Protein AF-A0A286TFR1-F1 (afdb_monomer_lite)

pLDDT: mean 72.22, std 24.89, range [24.3, 98.0]

Structure (mmCIF, N/CA/C/O backbone):
data_AF-A0A286TFR1-F1
#
_entry.id   AF-A0A286TFR1-F1
#
loop_
_atom_site.group_PDB
_atom_site.id
_atom_site.type_symbol
_atom_site.label_atom_id
_atom_site.label_alt_id
_atom_site.label_comp_id
_atom_site.label_asym_id
_atom_site.label_entity_id
_atom_site.label_seq_id
_atom_site.pdbx_PDB_ins_code
_atom_site.Cartn_x
_atom_site.Cartn_y
_atom_site.Cartn_z
_atom_site.occupancy
_atom_site.B_iso_or_equiv
_atom_site.auth_seq_id
_atom_site.auth_comp_id
_atom_site.auth_asym_id
_atom_site.auth_atom_id
_atom_site.pdbx_PDB_model_num
ATOM 1 N N . MET A 1 1 ? 21.056 17.622 -21.038 1.00 63.03 1 MET A N 1
ATOM 2 C CA . MET A 1 1 ? 21.603 16.748 -19.972 1.00 63.03 1 MET A CA 1
ATOM 3 C C . MET A 1 1 ? 21.939 15.399 -20.582 1.00 63.03 1 MET A C 1
ATOM 5 O O . MET A 1 1 ? 21.152 14.918 -21.385 1.00 63.03 1 MET A O 1
ATOM 9 N N . ARG A 1 2 ? 23.098 14.817 -20.255 1.00 81.88 2 ARG A N 1
ATOM 10 C CA . ARG A 1 2 ? 23.480 13.478 -20.731 1.00 81.88 2 ARG A CA 1
ATOM 11 C C . ARG A 1 2 ? 22.675 12.433 -19.953 1.00 81.88 2 ARG A C 1
ATOM 13 O O . ARG A 1 2 ? 22.572 12.545 -18.735 1.00 81.88 2 ARG A O 1
ATOM 20 N N . GLN A 1 3 ? 22.091 11.460 -20.647 1.00 84.12 3 GLN A N 1
ATOM 21 C CA . GLN A 1 3 ? 21.367 10.361 -20.011 1.00 84.12 3 GLN A CA 1
ATOM 22 C C . GLN A 1 3 ? 22.342 9.541 -19.151 1.00 84.12 3 GLN A C 1
ATOM 24 O O . GLN A 1 3 ? 23.354 9.059 -19.656 1.00 84.12 3 GLN A O 1
ATOM 29 N N . GLY A 1 4 ? 22.061 9.444 -17.851 1.00 88.75 4 GLY A N 1
ATOM 30 C CA . GLY A 1 4 ? 22.858 8.698 -16.869 1.00 88.75 4 GLY A CA 1
ATOM 31 C C . GLY A 1 4 ? 22.155 7.444 -16.347 1.00 88.75 4 GLY A C 1
ATOM 32 O O . GLY A 1 4 ? 22.773 6.640 -15.655 1.00 88.75 4 GLY A O 1
ATOM 33 N N . PHE A 1 5 ? 20.875 7.272 -16.681 1.00 91.50 5 PHE A N 1
ATOM 34 C CA . PHE A 1 5 ? 20.042 6.164 -16.241 1.00 91.50 5 PHE A CA 1
ATOM 35 C C . PHE A 1 5 ? 19.292 5.534 -17.422 1.00 91.50 5 PHE A C 1
ATOM 37 O O . PHE A 1 5 ? 18.721 6.232 -18.264 1.00 91.50 5 PHE A O 1
ATOM 44 N N . ASP A 1 6 ? 19.289 4.204 -17.473 1.00 92.88 6 ASP A N 1
ATOM 45 C CA . ASP A 1 6 ? 18.544 3.419 -18.458 1.00 92.88 6 ASP A CA 1
ATOM 46 C C . ASP A 1 6 ? 17.297 2.826 -17.794 1.00 92.88 6 ASP A C 1
ATOM 48 O O . ASP A 1 6 ? 17.372 1.874 -17.009 1.00 92.88 6 ASP A O 1
ATOM 52 N N . ASN A 1 7 ? 16.142 3.412 -18.110 1.00 89.94 7 ASN A N 1
ATOM 53 C CA . ASN A 1 7 ? 14.872 3.012 -17.521 1.00 89.94 7 ASN A CA 1
ATOM 54 C C . ASN A 1 7 ? 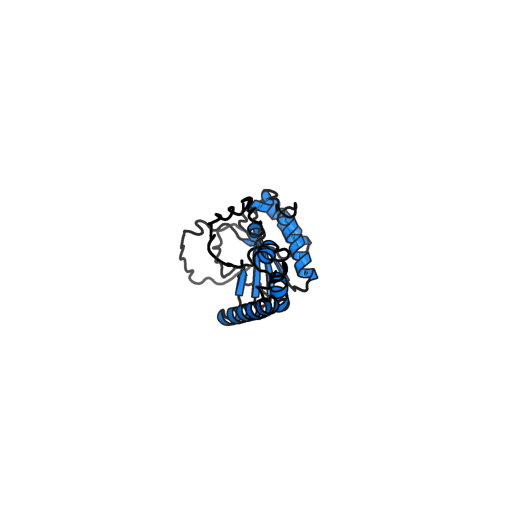14.438 1.599 -17.936 1.00 89.94 7 ASN A C 1
ATOM 56 O O . ASN A 1 7 ? 13.918 0.832 -17.124 1.00 89.94 7 ASN A O 1
ATOM 60 N N . LYS A 1 8 ? 14.690 1.219 -19.193 1.00 90.94 8 LYS A N 1
ATOM 61 C CA . LYS A 1 8 ? 14.311 -0.099 -19.706 1.00 90.94 8 LYS A CA 1
ATOM 62 C C . LYS A 1 8 ? 15.111 -1.186 -18.996 1.00 90.94 8 LYS A C 1
ATOM 64 O O . LYS A 1 8 ? 14.530 -2.129 -18.458 1.00 90.94 8 LYS A O 1
ATOM 69 N N . LYS A 1 9 ? 16.429 -0.990 -18.894 1.00 93.31 9 LYS A N 1
ATOM 70 C CA . LYS A 1 9 ? 17.319 -1.899 -18.166 1.00 93.31 9 LYS A CA 1
ATOM 71 C C . LYS A 1 9 ? 16.952 -1.999 -16.684 1.00 93.31 9 LYS A C 1
ATOM 73 O O . LYS A 1 9 ? 17.026 -3.084 -16.111 1.00 93.31 9 LYS A O 1
ATOM 78 N N . TYR A 1 10 ? 16.533 -0.898 -16.056 1.00 91.50 10 TYR A N 1
ATOM 79 C CA . TYR A 1 10 ? 16.040 -0.911 -14.678 1.00 91.50 10 TYR A CA 1
ATOM 80 C C . TYR A 1 10 ? 14.798 -1.793 -14.515 1.00 91.50 10 TYR A C 1
ATOM 82 O O . TYR A 1 10 ? 14.793 -2.663 -13.643 1.00 91.50 10 TYR A O 1
ATOM 90 N N . ILE A 1 11 ? 13.775 -1.600 -15.353 1.00 90.25 11 ILE A N 1
ATOM 91 C CA . ILE A 1 11 ? 12.525 -2.371 -15.289 1.00 90.25 11 ILE A CA 1
ATOM 92 C C . ILE A 1 11 ? 12.813 -3.868 -15.455 1.00 90.25 11 ILE A C 1
ATOM 94 O O . ILE A 1 11 ? 12.375 -4.669 -14.629 1.00 90.25 11 ILE A O 1
ATOM 98 N N . GLU A 1 12 ? 13.596 -4.236 -16.471 1.00 91.69 12 GLU A N 1
ATOM 99 C CA . GLU A 1 12 ? 13.947 -5.630 -16.762 1.00 91.69 12 GLU A CA 1
ATOM 100 C C . GLU A 1 12 ? 14.726 -6.283 -15.610 1.00 91.69 12 GLU A C 1
ATOM 102 O O . GLU A 1 12 ? 14.333 -7.344 -15.116 1.00 91.69 12 GLU A O 1
ATOM 107 N N . LEU A 1 13 ? 15.798 -5.638 -15.133 1.00 93.81 13 LEU A N 1
ATOM 108 C CA . LEU A 1 13 ? 16.635 -6.186 -14.062 1.00 93.81 13 LEU A CA 1
ATOM 109 C C . LEU A 1 13 ? 15.888 -6.277 -12.729 1.00 93.81 13 LEU A C 1
ATOM 111 O O . LEU A 1 13 ? 16.042 -7.266 -12.011 1.00 93.81 13 LEU A O 1
ATOM 115 N N . GLN A 1 14 ? 15.082 -5.274 -12.373 1.00 91.31 14 GLN A N 1
ATOM 116 C CA . GLN A 1 14 ? 14.332 -5.293 -11.115 1.00 91.31 14 GLN A CA 1
ATOM 117 C C . GLN A 1 14 ? 13.241 -6.359 -11.123 1.00 91.31 14 GLN A C 1
ATOM 119 O O . GLN A 1 14 ? 13.157 -7.139 -10.174 1.00 91.31 14 GLN A O 1
ATOM 124 N N . ALA A 1 15 ? 12.463 -6.460 -12.204 1.00 88.69 15 ALA A N 1
ATOM 125 C CA . ALA A 1 15 ? 11.452 -7.503 -12.333 1.00 88.69 15 ALA A CA 1
ATOM 126 C C . ALA A 1 15 ? 12.086 -8.905 -12.264 1.00 88.69 15 ALA A C 1
ATOM 128 O O . ALA A 1 15 ? 11.605 -9.770 -11.528 1.00 88.69 15 ALA A O 1
ATOM 129 N N . ALA A 1 16 ? 13.214 -9.121 -12.954 1.00 91.00 16 ALA A N 1
ATOM 130 C CA . ALA A 1 16 ? 13.950 -10.383 -12.902 1.00 91.00 16 ALA A CA 1
ATOM 131 C C . ALA A 1 16 ? 14.470 -10.706 -11.488 1.00 91.00 16 ALA A C 1
ATOM 133 O O . ALA A 1 16 ? 14.320 -11.835 -11.014 1.00 91.00 16 ALA A O 1
ATOM 134 N N . ASN A 1 17 ? 15.032 -9.721 -10.783 1.00 92.00 17 ASN A N 1
ATOM 135 C CA . ASN A 1 17 ? 15.525 -9.901 -9.417 1.00 92.00 17 ASN A CA 1
ATOM 136 C C . ASN A 1 17 ? 14.398 -10.207 -8.423 1.00 92.00 17 ASN A C 1
ATOM 138 O O . ASN A 1 17 ? 14.577 -11.057 -7.548 1.00 92.00 17 ASN A O 1
ATOM 142 N N . ILE A 1 18 ? 13.234 -9.569 -8.571 1.00 88.19 18 ILE A N 1
ATOM 143 C CA . ILE A 1 18 ? 12.053 -9.859 -7.749 1.00 88.19 18 ILE A CA 1
ATOM 144 C C . ILE A 1 18 ? 11.594 -11.302 -7.982 1.00 88.19 18 ILE A C 1
ATOM 146 O O . ILE A 1 18 ? 11.476 -12.055 -7.015 1.00 88.19 18 ILE A O 1
ATOM 150 N N . ARG A 1 19 ? 11.445 -11.735 -9.243 1.00 86.81 19 ARG A N 1
ATOM 151 C CA . ARG A 1 19 ? 11.101 -13.131 -9.591 1.00 86.81 19 ARG A CA 1
ATOM 152 C C . ARG A 1 19 ? 12.098 -14.136 -9.019 1.00 86.81 19 ARG A C 1
ATOM 154 O O . ARG A 1 19 ? 11.694 -15.133 -8.421 1.00 86.81 19 ARG A O 1
ATOM 161 N N . LYS A 1 20 ? 13.399 -13.852 -9.131 1.00 90.31 20 LYS A N 1
ATOM 162 C CA . LYS A 1 20 ? 14.454 -14.688 -8.542 1.00 90.31 20 LYS A CA 1
ATOM 163 C C . LYS A 1 20 ? 14.294 -14.804 -7.026 1.00 90.31 20 LYS A C 1
ATOM 165 O O . LYS A 1 20 ? 14.421 -15.895 -6.478 1.00 90.31 20 LYS A O 1
ATOM 170 N N . ARG A 1 21 ? 13.988 -13.698 -6.347 1.00 88.69 21 ARG A N 1
ATOM 171 C CA . ARG A 1 21 ? 13.815 -13.679 -4.892 1.00 88.69 21 ARG A CA 1
ATOM 172 C C . ARG A 1 21 ? 12.555 -14.428 -4.457 1.00 88.69 21 ARG A C 1
ATOM 174 O O . ARG A 1 21 ? 12.615 -15.187 -3.500 1.00 88.69 21 ARG A O 1
ATOM 181 N N . ILE A 1 22 ? 11.454 -14.311 -5.197 1.00 84.44 22 ILE A N 1
ATOM 182 C CA . ILE A 1 22 ? 10.238 -15.113 -4.973 1.00 84.44 22 ILE A CA 1
ATOM 183 C C . ILE A 1 22 ? 10.554 -16.613 -5.026 1.00 84.44 22 ILE A C 1
ATOM 185 O O . ILE A 1 22 ? 10.147 -17.357 -4.133 1.00 84.44 22 ILE A O 1
ATOM 189 N N . ALA A 1 23 ? 11.324 -17.054 -6.027 1.00 86.88 23 ALA A N 1
ATOM 190 C CA . ALA A 1 23 ? 11.733 -18.453 -6.149 1.00 86.88 23 ALA A CA 1
ATOM 191 C C . ALA A 1 23 ? 12.598 -18.922 -4.962 1.00 86.88 23 ALA A C 1
ATOM 193 O O . ALA A 1 23 ? 12.421 -20.038 -4.482 1.00 86.88 23 ALA A O 1
ATOM 194 N N . GLN A 1 24 ? 13.479 -18.061 -4.440 1.00 88.31 24 GLN A N 1
ATOM 195 C CA . GLN A 1 24 ? 14.321 -18.373 -3.275 1.00 88.31 24 GLN A CA 1
ATOM 196 C C . GLN A 1 24 ? 13.519 -18.583 -1.981 1.00 88.31 24 GLN A C 1
ATOM 198 O O . GLN A 1 24 ? 13.903 -19.411 -1.162 1.00 88.31 24 GLN A O 1
ATOM 203 N N . PHE A 1 25 ? 12.408 -17.864 -1.794 1.00 81.38 25 PHE A N 1
ATOM 204 C CA . PHE A 1 25 ? 11.573 -17.947 -0.586 1.00 81.38 25 PHE A CA 1
ATOM 205 C C . PHE A 1 25 ? 10.406 -18.943 -0.714 1.00 81.38 25 PHE A C 1
ATOM 207 O O . PHE A 1 25 ? 9.409 -18.836 -0.002 1.00 81.38 25 PHE A O 1
ATOM 214 N N . GLY A 1 26 ? 10.509 -19.922 -1.620 1.00 79.94 26 GLY A N 1
ATOM 215 C CA . GLY A 1 26 ? 9.496 -20.973 -1.770 1.00 79.94 26 GLY A CA 1
ATOM 216 C C . GLY A 1 26 ? 8.201 -20.493 -2.431 1.00 79.94 26 GLY A C 1
ATOM 217 O O . GLY A 1 26 ? 7.134 -21.049 -2.183 1.00 79.94 26 GLY A O 1
ATOM 218 N N . GLY A 1 27 ? 8.282 -19.450 -3.263 1.00 76.25 27 GLY A N 1
ATOM 219 C CA . GLY A 1 27 ? 7.165 -18.975 -4.077 1.00 76.25 27 GLY A CA 1
ATOM 220 C C . GLY A 1 27 ? 6.279 -17.919 -3.420 1.00 76.25 27 GLY A C 1
ATOM 221 O O . GLY A 1 27 ? 5.260 -17.578 -4.012 1.00 76.25 27 GLY A O 1
ATOM 222 N N . LYS A 1 28 ? 6.640 -17.392 -2.238 1.00 80.62 28 LYS A N 1
ATOM 223 C CA . LYS A 1 28 ? 5.958 -16.248 -1.609 1.00 80.62 28 LYS A CA 1
ATOM 224 C C . LYS A 1 28 ? 6.943 -15.180 -1.142 1.00 80.62 28 LYS A C 1
ATOM 226 O O . LYS A 1 28 ? 7.889 -15.477 -0.418 1.00 80.62 28 LYS A O 1
ATOM 231 N N . LEU A 1 29 ? 6.687 -13.926 -1.512 1.00 84.06 29 LEU A N 1
ATOM 232 C CA . LEU A 1 29 ? 7.476 -12.767 -1.086 1.00 84.06 29 LEU A CA 1
ATOM 233 C C . LEU A 1 29 ? 6.566 -11.607 -0.668 1.00 84.06 29 LEU A C 1
ATOM 235 O O . LEU A 1 29 ? 5.740 -11.166 -1.461 1.00 84.06 29 LEU A O 1
ATOM 239 N N . TYR A 1 30 ? 6.768 -11.080 0.543 1.00 82.50 30 TYR A N 1
ATOM 240 C CA . TYR A 1 30 ? 6.216 -9.789 0.969 1.00 82.50 30 TYR A CA 1
ATOM 241 C C . TYR A 1 30 ? 7.250 -8.712 0.672 1.00 82.50 30 TYR A C 1
ATOM 243 O O . TYR A 1 30 ? 8.332 -8.713 1.262 1.00 82.50 30 TYR A O 1
ATOM 251 N N . LEU A 1 31 ? 6.935 -7.823 -0.262 1.00 84.81 31 LEU A N 1
ATOM 252 C CA . LEU A 1 31 ? 7.830 -6.768 -0.712 1.00 84.81 31 LEU A CA 1
ATOM 253 C C . LEU A 1 31 ? 7.250 -5.411 -0.325 1.00 84.81 31 LEU A C 1
ATOM 255 O O . LEU A 1 31 ? 6.216 -5.007 -0.845 1.00 84.81 31 LEU A O 1
ATOM 259 N N . GLU A 1 32 ? 7.919 -4.698 0.579 1.00 84.88 32 GLU A N 1
ATOM 260 C CA . GLU A 1 32 ? 7.559 -3.316 0.892 1.00 84.88 32 GLU A CA 1
ATOM 261 C C . GLU A 1 32 ? 8.029 -2.374 -0.223 1.00 84.88 32 GLU A C 1
ATOM 263 O O . GLU A 1 32 ? 9.217 -2.318 -0.548 1.00 84.88 32 GLU A O 1
ATOM 268 N N . PHE A 1 33 ? 7.101 -1.590 -0.769 1.00 79.12 33 PHE A N 1
ATOM 269 C CA . PHE A 1 33 ? 7.411 -0.505 -1.690 1.00 79.12 33 PHE A CA 1
ATOM 270 C C . PHE A 1 33 ? 7.497 0.820 -0.933 1.00 79.12 33 PHE A C 1
ATOM 272 O O . PHE A 1 33 ? 6.490 1.382 -0.505 1.00 79.12 33 PHE A O 1
ATOM 279 N N . GLY A 1 34 ? 8.722 1.321 -0.768 1.00 72.38 34 GLY A N 1
ATOM 280 C CA . GLY A 1 34 ? 8.987 2.620 -0.156 1.00 72.38 34 GLY A CA 1
ATOM 281 C C . GLY A 1 34 ? 8.907 3.793 -1.143 1.00 72.38 34 GLY A C 1
ATOM 282 O O . GLY A 1 34 ? 9.315 3.689 -2.306 1.00 72.38 34 GLY A O 1
ATOM 283 N N . GLY A 1 35 ? 8.466 4.948 -0.641 1.00 74.69 35 GLY A N 1
ATOM 284 C CA . GLY A 1 35 ? 8.401 6.202 -1.394 1.00 74.69 35 GLY A CA 1
ATOM 285 C C . GLY A 1 35 ? 7.240 6.268 -2.389 1.00 74.69 35 GLY A C 1
ATOM 286 O O . GLY A 1 35 ? 6.333 5.442 -2.371 1.00 74.69 35 GLY A O 1
ATOM 287 N N . LYS A 1 36 ? 7.257 7.282 -3.261 1.00 79.88 36 LYS A N 1
ATOM 288 C CA . LYS A 1 36 ? 6.187 7.504 -4.242 1.00 79.88 36 LYS A CA 1
ATOM 289 C C . LYS A 1 36 ? 6.266 6.473 -5.370 1.00 79.88 36 LYS A C 1
ATOM 291 O O . LYS A 1 36 ? 7.331 6.288 -5.954 1.00 79.88 36 LYS A O 1
ATOM 296 N N . LEU A 1 37 ? 5.141 5.825 -5.685 1.00 81.88 37 LEU A N 1
ATOM 297 C CA . LEU A 1 37 ? 5.051 4.892 -6.818 1.00 81.88 37 LEU A CA 1
ATOM 298 C C . LEU A 1 37 ? 4.819 5.581 -8.168 1.00 81.88 37 LEU A C 1
ATOM 300 O O . LEU A 1 37 ? 5.321 5.101 -9.180 1.00 81.88 37 LEU A O 1
ATOM 304 N N . PHE A 1 38 ? 4.020 6.649 -8.173 1.00 78.69 38 PHE A N 1
ATOM 305 C CA . PHE A 1 38 ? 3.505 7.275 -9.397 1.00 78.69 38 PHE A CA 1
ATOM 306 C C . PHE A 1 38 ? 4.279 8.537 -9.792 1.00 78.69 38 PHE A C 1
ATOM 308 O O . PHE A 1 38 ? 4.544 8.746 -10.969 1.00 78.69 38 PHE A O 1
ATOM 315 N N . ASP A 1 39 ? 4.680 9.335 -8.800 1.00 81.88 39 ASP A N 1
ATOM 316 C CA . ASP A 1 39 ? 5.179 10.698 -9.006 1.00 81.88 39 ASP A CA 1
ATOM 317 C C . ASP A 1 39 ? 6.557 10.893 -8.358 1.00 81.88 39 ASP A C 1
ATOM 319 O O . ASP A 1 39 ? 6.772 11.821 -7.568 1.00 81.88 39 ASP A O 1
ATOM 323 N N . ASP A 1 40 ? 7.507 9.992 -8.632 1.00 85.75 40 ASP A N 1
ATOM 324 C CA . ASP A 1 40 ? 8.861 10.068 -8.067 1.00 85.75 40 ASP A CA 1
ATOM 325 C C . ASP A 1 40 ? 9.743 11.090 -8.809 1.00 85.75 40 ASP A C 1
ATOM 327 O O . ASP A 1 40 ? 10.787 10.787 -9.392 1.00 85.75 40 ASP A O 1
ATOM 331 N N . TYR A 1 41 ? 9.309 12.352 -8.774 1.00 85.31 41 TYR A N 1
ATOM 332 C CA . TYR A 1 41 ? 10.040 13.478 -9.353 1.00 85.31 41 TYR A CA 1
ATOM 333 C C . TYR A 1 41 ? 11.364 13.764 -8.638 1.00 85.31 41 TYR A C 1
ATOM 335 O O . TYR A 1 41 ? 12.212 14.481 -9.165 1.00 85.31 41 TYR A O 1
ATOM 343 N N . HIS A 1 42 ? 11.548 13.261 -7.413 1.00 85.88 42 HIS A N 1
ATOM 344 C CA . HIS A 1 42 ? 12.841 13.355 -6.746 1.00 85.88 42 HIS A CA 1
ATOM 345 C C . HIS A 1 42 ? 13.858 12.461 -7.461 1.00 85.88 42 HIS A C 1
ATOM 347 O O . HIS A 1 42 ? 14.897 12.960 -7.891 1.00 85.88 42 HIS A O 1
ATOM 353 N N . ALA A 1 43 ? 13.528 11.181 -7.668 1.00 86.38 43 ALA A N 1
ATOM 354 C CA . ALA A 1 43 ? 14.391 10.259 -8.397 1.00 86.38 43 ALA A CA 1
ATOM 355 C C . ALA A 1 43 ? 14.643 10.718 -9.839 1.00 86.38 43 ALA A C 1
ATOM 357 O O . ALA A 1 43 ? 15.786 10.675 -10.282 1.00 86.38 43 ALA A O 1
ATOM 358 N N . SER A 1 44 ? 13.628 11.234 -10.545 1.00 88.38 44 SER A N 1
ATOM 359 C CA . SER A 1 44 ? 13.809 11.692 -11.932 1.00 88.38 44 SER A CA 1
ATOM 360 C C . SER A 1 44 ? 14.786 12.866 -12.072 1.00 88.38 44 SER A C 1
ATOM 362 O O . SER A 1 44 ? 15.532 12.937 -13.047 1.00 88.38 44 SER A O 1
ATOM 364 N N . ARG A 1 45 ? 14.831 13.777 -11.087 1.00 89.81 45 ARG A N 1
ATOM 365 C CA . ARG A 1 45 ? 15.805 14.883 -11.062 1.00 89.81 45 ARG A CA 1
ATOM 366 C C . ARG A 1 45 ? 17.216 14.412 -10.723 1.00 89.81 45 ARG A C 1
ATOM 368 O O . ARG A 1 45 ? 18.177 14.949 -11.262 1.00 89.81 45 ARG A O 1
ATOM 375 N N . VAL A 1 46 ? 17.337 13.452 -9.807 1.00 90.50 46 VAL A N 1
ATOM 376 C CA . VAL A 1 46 ? 18.632 12.959 -9.308 1.00 90.50 46 VAL A CA 1
ATOM 377 C C . VAL A 1 46 ? 19.263 11.940 -10.265 1.00 90.50 46 VAL A C 1
ATOM 379 O O . VAL A 1 46 ? 20.485 11.843 -10.336 1.00 90.50 46 VAL A O 1
ATOM 382 N N . LEU A 1 47 ? 18.450 11.208 -11.029 1.00 90.38 47 LEU A N 1
ATOM 383 C CA . LEU A 1 47 ? 18.871 10.162 -11.961 1.00 90.38 47 LEU A CA 1
ATOM 384 C C . LEU A 1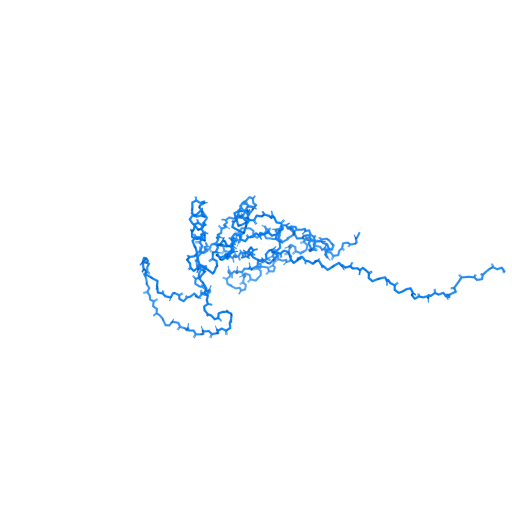 47 ? 18.405 10.516 -13.386 1.00 90.38 47 LEU A C 1
ATOM 386 O O . LEU A 1 47 ? 17.319 10.100 -13.790 1.00 90.38 47 LEU A O 1
ATOM 390 N N . PRO A 1 48 ? 19.197 11.268 -14.178 1.00 91.44 48 PRO A N 1
ATOM 391 C CA . PRO A 1 48 ? 18.811 11.673 -15.530 1.00 91.44 48 PRO A CA 1
ATOM 392 C C . PRO A 1 48 ? 18.513 10.467 -16.432 1.00 91.44 48 PRO A C 1
ATOM 394 O O . PRO A 1 48 ? 19.427 9.744 -16.832 1.00 91.44 48 PRO A O 1
ATOM 397 N N . GLY A 1 49 ? 17.237 10.263 -16.763 1.00 89.69 49 GLY A N 1
ATOM 398 C CA . GLY A 1 49 ? 16.738 9.095 -17.502 1.00 89.69 49 GLY A CA 1
ATOM 399 C C . GLY A 1 49 ? 15.840 8.159 -16.683 1.00 89.69 49 GLY A C 1
ATOM 400 O O . GLY A 1 49 ? 15.250 7.249 -17.252 1.00 89.69 49 GLY A O 1
ATOM 401 N N . PHE A 1 50 ? 15.698 8.377 -15.371 1.00 90.62 50 PHE A N 1
ATOM 402 C CA . PHE A 1 50 ? 14.672 7.735 -14.550 1.00 90.62 50 PHE A CA 1
ATOM 403 C C . PHE A 1 50 ? 13.337 8.465 -14.729 1.00 90.62 50 PHE A C 1
ATOM 405 O O . PHE A 1 50 ? 13.246 9.673 -14.505 1.00 90.62 50 PHE A O 1
ATOM 412 N N . GLU A 1 51 ? 12.286 7.742 -15.108 1.00 90.19 51 GLU A N 1
ATOM 413 C CA . GLU A 1 51 ? 10.949 8.323 -15.261 1.00 90.19 51 GLU A CA 1
ATOM 414 C C . GLU A 1 51 ? 10.175 8.275 -13.928 1.00 90.19 51 GLU A C 1
ATOM 416 O O . GLU A 1 51 ? 10.312 7.297 -13.186 1.00 90.19 51 GLU A O 1
ATOM 421 N N . PRO A 1 52 ? 9.345 9.281 -13.594 1.00 88.00 52 PRO A N 1
ATOM 422 C CA . PRO A 1 52 ? 8.631 9.336 -12.310 1.00 88.00 52 PRO A CA 1
ATOM 423 C C . PRO A 1 52 ? 7.773 8.101 -11.983 1.00 88.00 52 PRO A C 1
ATOM 425 O O . PRO A 1 52 ? 7.611 7.768 -10.809 1.00 88.00 52 PRO A O 1
ATOM 428 N N . ASP A 1 53 ? 7.279 7.398 -13.005 1.00 87.62 53 ASP A N 1
ATOM 429 C CA . ASP A 1 53 ? 6.419 6.216 -12.907 1.00 87.62 53 ASP A CA 1
ATOM 430 C C . ASP A 1 53 ? 7.178 4.884 -13.093 1.00 87.62 53 ASP A C 1
ATOM 432 O O . ASP A 1 53 ? 6.562 3.818 -13.171 1.00 87.62 53 ASP A O 1
ATOM 436 N N . SER A 1 54 ? 8.516 4.901 -13.140 1.00 88.62 54 SER A N 1
ATOM 437 C CA . SER A 1 54 ? 9.335 3.710 -13.438 1.00 88.62 54 SER A CA 1
ATOM 438 C C . SER A 1 54 ? 9.089 2.554 -12.463 1.00 88.62 54 SER A C 1
ATOM 440 O O . SER A 1 54 ? 9.013 1.394 -12.872 1.00 88.62 54 SER A O 1
ATOM 442 N N . LYS A 1 55 ? 8.903 2.856 -11.168 1.00 87.25 55 LYS A N 1
ATOM 443 C CA . LYS A 1 55 ? 8.553 1.857 -10.138 1.00 87.25 55 LYS A CA 1
ATOM 444 C C . LYS A 1 55 ? 7.205 1.209 -10.426 1.00 87.25 55 LYS A C 1
ATOM 446 O O . LYS A 1 55 ? 7.063 -0.006 -10.307 1.00 87.25 55 LYS A O 1
ATOM 451 N N . PHE A 1 56 ? 6.228 2.018 -10.825 1.00 86.69 56 PHE A N 1
ATOM 452 C CA . PHE A 1 56 ? 4.903 1.540 -11.175 1.00 86.69 56 PHE A CA 1
ATOM 453 C C . PHE A 1 56 ? 4.926 0.673 -12.441 1.00 86.69 56 PHE A C 1
ATOM 455 O O . PHE A 1 56 ? 4.331 -0.402 -12.448 1.00 86.69 56 PHE A O 1
ATOM 462 N N . ARG A 1 57 ? 5.656 1.077 -13.491 1.00 88.38 57 ARG A N 1
ATOM 463 C CA . ARG A 1 57 ? 5.825 0.257 -14.708 1.00 88.38 57 ARG A CA 1
ATOM 464 C C . ARG A 1 57 ? 6.495 -1.081 -14.412 1.00 88.38 57 ARG A C 1
ATOM 466 O O . ARG A 1 57 ? 6.052 -2.110 -14.917 1.00 88.38 57 ARG A O 1
ATOM 473 N N . MET A 1 58 ? 7.514 -1.075 -13.556 1.00 89.25 58 MET A N 1
ATOM 474 C CA . MET A 1 58 ? 8.152 -2.300 -13.081 1.00 89.25 58 MET A CA 1
ATOM 475 C C . MET A 1 58 ? 7.151 -3.204 -12.354 1.00 89.25 58 MET A C 1
ATOM 477 O O . MET A 1 58 ? 7.040 -4.378 -12.700 1.00 89.25 58 MET A O 1
ATOM 481 N N . LEU A 1 59 ? 6.354 -2.658 -11.433 1.00 86.50 59 LEU A N 1
ATOM 482 C CA . LEU A 1 59 ? 5.323 -3.421 -10.728 1.00 86.50 59 LEU A CA 1
ATOM 483 C C . LEU A 1 59 ? 4.256 -3.974 -11.682 1.00 86.50 59 LEU A C 1
ATOM 485 O O . LEU A 1 59 ? 3.834 -5.117 -11.542 1.00 86.50 59 LEU A O 1
ATOM 489 N N . LYS A 1 60 ? 3.863 -3.191 -12.693 1.00 86.69 60 LYS A N 1
ATOM 490 C CA . LYS A 1 60 ? 2.904 -3.608 -13.722 1.00 86.69 60 LYS A CA 1
ATOM 491 C C . LYS A 1 60 ? 3.402 -4.811 -14.528 1.00 86.69 60 LYS A C 1
ATOM 493 O O . LYS A 1 60 ? 2.601 -5.664 -14.882 1.00 86.69 60 LYS A O 1
ATOM 498 N N . SER A 1 61 ? 4.713 -4.937 -14.759 1.00 86.25 61 SER A N 1
ATOM 499 C CA . SER A 1 61 ? 5.304 -6.121 -15.417 1.00 86.25 61 SER A CA 1
ATOM 500 C C . SER A 1 61 ? 5.188 -7.425 -14.604 1.00 86.25 61 SER A C 1
ATOM 502 O O . SER A 1 61 ? 5.563 -8.496 -15.087 1.00 86.25 61 SER A O 1
ATOM 504 N N . LEU A 1 62 ? 4.701 -7.323 -13.363 1.00 83.62 62 LEU A N 1
ATOM 505 C CA . LEU A 1 62 ? 4.458 -8.415 -12.425 1.00 83.62 62 LEU A CA 1
ATOM 506 C C . LEU A 1 62 ? 2.981 -8.481 -11.990 1.00 83.62 62 LEU A C 1
ATOM 508 O O . LEU A 1 62 ? 2.674 -9.191 -11.039 1.00 83.62 62 LEU A O 1
ATOM 512 N N . ALA A 1 63 ? 2.073 -7.732 -12.632 1.00 83.00 63 ALA A N 1
ATOM 513 C CA . ALA A 1 63 ? 0.693 -7.561 -12.162 1.00 83.00 63 ALA A CA 1
ATOM 514 C C . ALA A 1 63 ? -0.076 -8.886 -12.006 1.00 83.00 63 ALA A C 1
ATOM 516 O O . ALA A 1 63 ? -0.843 -9.028 -11.057 1.00 83.00 63 ALA A O 1
ATOM 517 N N . ASP A 1 64 ? 0.187 -9.868 -12.872 1.00 82.06 64 ASP A N 1
ATOM 518 C CA . ASP A 1 64 ? -0.449 -11.192 -12.816 1.00 82.06 64 ASP A CA 1
ATOM 519 C C . ASP A 1 64 ? 0.006 -12.023 -11.599 1.00 82.06 64 ASP A C 1
ATOM 521 O O . ASP A 1 64 ? -0.736 -12.863 -11.089 1.00 82.06 64 ASP A O 1
ATOM 525 N N . ASP A 1 65 ? 1.216 -11.762 -11.096 1.00 78.62 65 ASP A N 1
ATOM 526 C CA . ASP A 1 65 ? 1.855 -12.499 -9.999 1.00 78.62 65 ASP A CA 1
ATOM 527 C C . ASP A 1 65 ? 1.739 -11.789 -8.636 1.00 78.62 65 ASP A C 1
ATOM 529 O O . ASP A 1 65 ? 2.187 -12.335 -7.615 1.00 78.62 65 ASP A O 1
ATOM 533 N N . VAL A 1 66 ? 1.191 -10.566 -8.613 1.00 81.12 66 VAL A N 1
ATOM 534 C CA . VAL A 1 66 ? 1.218 -9.654 -7.462 1.00 81.12 66 VAL A CA 1
ATOM 535 C C . VAL A 1 66 ? -0.186 -9.356 -6.936 1.00 81.12 66 VAL A C 1
ATOM 537 O O . VAL A 1 66 ? -1.065 -8.896 -7.660 1.00 81.12 66 VAL A O 1
ATOM 540 N N . GLU A 1 67 ? -0.356 -9.513 -5.626 1.00 84.56 67 GLU A N 1
ATOM 541 C CA . GLU A 1 67 ? -1.449 -8.908 -4.862 1.00 84.56 67 GLU A CA 1
ATOM 542 C C . GLU A 1 67 ? -0.959 -7.620 -4.185 1.00 84.56 67 GLU A C 1
ATOM 544 O O . GLU A 1 67 ? 0.158 -7.576 -3.659 1.00 84.56 67 GLU A O 1
ATOM 549 N N . ILE A 1 68 ? -1.778 -6.567 -4.175 1.00 88.50 68 ILE A N 1
ATOM 550 C CA . ILE A 1 68 ? -1.452 -5.316 -3.484 1.00 88.50 68 ILE A CA 1
ATOM 551 C C . ILE A 1 68 ? -2.113 -5.294 -2.105 1.00 88.50 68 ILE A C 1
ATOM 553 O O . ILE A 1 68 ? -3.324 -5.445 -1.969 1.00 88.50 68 ILE A O 1
ATOM 557 N N . VAL A 1 69 ? -1.310 -5.036 -1.079 1.00 90.06 69 VAL A N 1
ATOM 558 C CA . VAL A 1 69 ? -1.748 -4.811 0.297 1.00 90.06 69 VAL A CA 1
ATOM 559 C C . VAL A 1 69 ? -1.387 -3.385 0.691 1.00 90.06 69 VAL A C 1
ATOM 561 O O . VAL A 1 69 ? -0.213 -3.008 0.723 1.00 90.06 69 VAL A O 1
ATOM 564 N N . ILE A 1 70 ? -2.394 -2.585 1.019 1.00 92.25 70 ILE A N 1
ATOM 565 C CA . ILE A 1 70 ? -2.213 -1.199 1.446 1.00 92.25 70 ILE A CA 1
ATOM 566 C C . ILE A 1 70 ? -2.328 -1.135 2.963 1.00 92.25 70 ILE A C 1
ATOM 568 O O . ILE A 1 70 ? -3.341 -1.519 3.542 1.00 92.25 70 ILE A O 1
ATOM 572 N N . ALA A 1 71 ? -1.295 -0.625 3.620 1.00 92.56 71 ALA A N 1
ATOM 573 C CA . ALA A 1 71 ? -1.286 -0.461 5.063 1.00 92.56 71 ALA A CA 1
ATOM 574 C C . ALA A 1 71 ? -1.489 0.993 5.474 1.00 92.56 71 ALA A C 1
ATOM 576 O O . ALA A 1 71 ? -0.793 1.903 5.008 1.00 92.56 71 ALA A O 1
ATOM 577 N N . ILE A 1 72 ? -2.399 1.182 6.424 1.00 93.88 72 ILE A N 1
ATOM 578 C CA . ILE A 1 72 ? -2.718 2.465 7.043 1.00 93.88 72 ILE A CA 1
ATOM 579 C C . ILE A 1 72 ? -2.723 2.307 8.568 1.00 93.88 72 ILE A C 1
ATOM 581 O O . ILE A 1 72 ? -3.044 1.249 9.107 1.00 93.88 72 ILE A O 1
ATOM 585 N N . ASN A 1 73 ? -2.277 3.336 9.286 1.00 94.31 73 ASN A N 1
ATOM 586 C CA . ASN A 1 73 ? -2.257 3.338 10.748 1.00 94.31 73 ASN A CA 1
ATOM 587 C C . ASN A 1 73 ? -3.612 3.817 11.273 1.00 94.31 73 ASN A C 1
ATOM 589 O O . ASN A 1 73 ? -4.044 4.910 10.911 1.00 94.31 73 ASN A O 1
ATOM 593 N N . ALA A 1 74 ? -4.250 3.037 12.144 1.00 95.69 74 ALA A N 1
ATOM 594 C CA . ALA A 1 74 ? -5.538 3.378 12.742 1.00 95.69 74 ALA A CA 1
ATOM 595 C C . ALA A 1 74 ? -5.498 4.736 13.465 1.00 95.69 74 ALA A C 1
ATOM 597 O O . ALA A 1 74 ? -6.430 5.522 13.353 1.00 95.69 74 ALA A O 1
ATOM 598 N N . ASN A 1 75 ? -4.375 5.081 14.103 1.00 95.31 75 ASN A N 1
ATOM 599 C CA . ASN A 1 75 ? -4.204 6.376 14.768 1.00 95.31 75 ASN A CA 1
ATOM 600 C C . ASN A 1 75 ? -4.079 7.555 13.790 1.00 95.31 75 ASN A C 1
ATOM 602 O O . ASN A 1 75 ? -4.243 8.698 14.199 1.00 95.31 75 ASN A O 1
ATOM 606 N N . HIS A 1 76 ? -3.720 7.315 12.524 1.00 95.50 76 HIS A N 1
ATOM 607 C CA . HIS A 1 76 ? -3.723 8.369 11.504 1.00 95.50 76 HIS A CA 1
ATOM 608 C C . HIS A 1 76 ? -5.135 8.637 10.986 1.00 95.50 76 HIS A C 1
ATOM 610 O O . HIS A 1 76 ? -5.433 9.788 10.690 1.00 95.50 76 HIS A O 1
ATOM 616 N N . ILE A 1 77 ? -5.984 7.609 10.924 1.00 95.94 77 ILE A N 1
ATOM 617 C CA . ILE A 1 77 ? -7.410 7.757 10.607 1.00 95.94 77 ILE A CA 1
ATOM 618 C C . ILE A 1 77 ? -8.091 8.549 11.724 1.00 95.94 77 ILE A C 1
ATOM 620 O O . ILE A 1 77 ? -8.675 9.588 11.456 1.00 95.94 77 ILE A O 1
ATOM 624 N N . GLU A 1 78 ? -7.884 8.137 12.977 1.00 96.00 78 GLU A N 1
ATOM 625 C CA . GLU A 1 78 ? -8.465 8.789 14.163 1.00 96.00 78 GLU A CA 1
ATOM 626 C C . GLU A 1 78 ? -8.063 10.266 14.313 1.00 96.00 78 GLU A C 1
ATOM 628 O O . GLU A 1 78 ? -8.759 11.070 14.917 1.00 96.00 78 GLU A O 1
ATOM 633 N N . LYS A 1 79 ? -6.903 10.649 13.772 1.00 95.94 79 LYS A N 1
ATOM 634 C CA . LYS A 1 79 ? -6.420 12.037 13.800 1.00 95.94 79 LYS A CA 1
ATOM 635 C C . LYS A 1 79 ? -6.770 12.822 12.538 1.00 95.94 79 LYS A C 1
ATOM 637 O O . LYS A 1 79 ? -6.256 13.928 12.389 1.00 95.94 79 LYS A O 1
ATOM 642 N N . ALA A 1 80 ? -7.528 12.231 11.610 1.00 95.19 80 ALA A N 1
ATOM 643 C CA . ALA A 1 80 ? -7.751 12.756 10.264 1.00 95.19 80 ALA A CA 1
ATOM 644 C C . ALA A 1 80 ? -6.444 13.279 9.641 1.00 95.19 80 ALA A C 1
ATOM 646 O O . ALA A 1 80 ? -6.362 14.403 9.139 1.00 95.19 80 ALA A O 1
ATOM 647 N N . LYS A 1 81 ? -5.361 12.492 9.764 1.00 94.00 81 LYS A N 1
ATOM 648 C CA . LYS A 1 81 ? -4.033 12.935 9.337 1.00 94.00 81 LYS A CA 1
ATOM 649 C C . LYS A 1 81 ? -4.107 13.300 7.855 1.00 94.00 81 LYS A C 1
ATOM 651 O O . LYS A 1 81 ? -4.668 12.550 7.060 1.00 94.00 81 LYS A O 1
ATOM 656 N N . MET A 1 82 ? -3.503 14.429 7.496 1.00 92.69 82 MET A N 1
ATOM 657 C CA . MET A 1 82 ? -3.472 14.934 6.125 1.00 92.69 82 MET A CA 1
ATOM 658 C C . MET A 1 82 ? -2.185 14.541 5.419 1.00 92.69 82 MET A C 1
ATOM 660 O O . MET A 1 82 ? -1.086 14.672 5.968 1.00 92.69 82 MET A O 1
ATOM 664 N N . ARG A 1 83 ? -2.310 14.105 4.168 1.00 85.31 83 ARG A N 1
ATOM 665 C CA . ARG A 1 83 ? -1.178 13.836 3.294 1.00 85.31 83 ARG A CA 1
ATOM 666 C C . ARG A 1 83 ? -0.739 15.140 2.622 1.00 85.31 83 ARG A C 1
ATOM 668 O O . ARG A 1 83 ? -1.419 15.669 1.746 1.00 85.31 83 ARG A O 1
ATOM 675 N N . GLY A 1 84 ? 0.413 15.663 3.040 1.00 83.06 84 GLY A N 1
ATOM 676 C CA . GLY A 1 84 ? 0.828 17.036 2.724 1.00 83.06 84 GLY A CA 1
ATOM 677 C C . GLY A 1 84 ? 1.087 17.365 1.247 1.00 83.06 84 GLY A C 1
ATOM 678 O O . GLY A 1 84 ? 1.145 18.544 0.917 1.00 83.06 84 GLY A O 1
ATOM 679 N N . ASP A 1 85 ? 1.268 16.377 0.364 1.00 79.75 85 ASP A N 1
ATOM 680 C CA . ASP A 1 85 ? 1.450 16.602 -1.079 1.00 79.75 85 ASP A CA 1
ATOM 681 C C . ASP A 1 85 ? 0.143 16.580 -1.882 1.00 79.75 85 ASP A C 1
ATOM 683 O O . ASP A 1 85 ? 0.089 17.209 -2.934 1.00 79.75 85 ASP A O 1
ATOM 687 N N . LEU A 1 86 ? -0.889 15.883 -1.403 1.00 83.31 86 LEU A N 1
ATOM 688 C CA . LEU A 1 86 ? -2.170 15.740 -2.107 1.00 83.31 86 LEU A CA 1
ATOM 689 C C . LEU A 1 86 ? -3.309 16.540 -1.469 1.00 83.31 86 LEU A C 1
ATOM 691 O O . LEU A 1 86 ? -4.315 16.775 -2.126 1.00 83.31 86 LEU A O 1
ATOM 695 N N . GLY A 1 87 ? -3.166 16.951 -0.205 1.00 89.56 87 GLY A N 1
ATOM 696 C CA . GLY A 1 87 ? -4.209 17.701 0.497 1.00 89.56 87 GLY A CA 1
ATOM 697 C C . GLY A 1 87 ? -5.460 16.876 0.813 1.00 89.56 87 GLY A C 1
ATOM 698 O O . GLY A 1 87 ? -6.513 17.458 1.024 1.00 89.56 87 GLY A O 1
ATOM 699 N N . ILE A 1 88 ? -5.334 15.547 0.864 1.00 92.19 88 ILE A N 1
ATOM 700 C CA . ILE A 1 88 ? -6.388 14.594 1.254 1.00 92.19 88 ILE A CA 1
ATOM 701 C C . ILE A 1 88 ? -5.975 13.842 2.518 1.00 92.19 88 ILE A C 1
ATOM 703 O O . ILE A 1 88 ? -4.781 13.789 2.849 1.00 92.19 88 ILE A O 1
ATOM 707 N N . THR A 1 89 ? -6.931 13.251 3.228 1.00 94.94 89 THR A N 1
ATOM 708 C CA . THR A 1 89 ? -6.614 12.418 4.393 1.00 94.94 89 THR A CA 1
ATOM 709 C C . THR A 1 89 ? -5.987 11.088 3.969 1.00 94.94 89 THR A C 1
ATOM 711 O O . THR A 1 89 ? -6.045 10.659 2.813 1.00 94.94 89 THR A O 1
ATOM 714 N N . TYR A 1 90 ? -5.335 10.409 4.911 1.00 93.31 90 TYR A N 1
ATOM 715 C CA . TYR A 1 90 ? -4.699 9.118 4.631 1.00 93.31 90 TYR A CA 1
ATOM 716 C C . TYR A 1 90 ? -5.699 8.036 4.216 1.00 93.31 90 TYR A C 1
ATOM 718 O O . TYR A 1 90 ? -5.373 7.195 3.381 1.00 93.31 90 TYR A O 1
ATOM 726 N N . ASP A 1 91 ? -6.893 8.035 4.798 1.00 94.88 91 ASP A N 1
ATOM 727 C CA . ASP A 1 91 ? -7.951 7.070 4.505 1.00 94.88 91 ASP A CA 1
ATOM 728 C C . ASP A 1 91 ? -8.589 7.301 3.124 1.00 94.88 91 ASP A C 1
ATOM 730 O O . ASP A 1 91 ? -8.892 6.332 2.421 1.00 94.88 91 ASP A O 1
ATOM 734 N N . GLU A 1 92 ? -8.689 8.558 2.681 1.00 95.06 92 GLU A N 1
ATOM 735 C CA . GLU A 1 92 ? -9.039 8.903 1.299 1.00 95.06 92 GLU A CA 1
ATOM 736 C C . GLU A 1 92 ? -7.948 8.474 0.311 1.00 95.06 92 GLU A C 1
ATOM 738 O O . GLU A 1 92 ? -8.248 7.914 -0.746 1.00 95.06 92 GLU A O 1
ATOM 743 N N . ASP A 1 93 ? -6.672 8.665 0.660 1.00 92.19 93 ASP A N 1
ATOM 744 C CA . ASP A 1 93 ? -5.560 8.253 -0.199 1.00 92.19 93 ASP A CA 1
ATOM 745 C C . ASP A 1 93 ? -5.513 6.732 -0.404 1.00 92.19 93 ASP A C 1
ATOM 747 O O . ASP A 1 93 ? -5.187 6.272 -1.497 1.00 92.19 93 ASP A O 1
ATOM 751 N N . VAL A 1 94 ? -5.894 5.935 0.601 1.00 93.56 94 VAL A N 1
ATOM 752 C CA . VAL A 1 94 ? -6.052 4.478 0.442 1.00 93.56 94 VAL A CA 1
ATOM 753 C C . VAL A 1 94 ? -7.087 4.153 -0.636 1.00 93.56 94 VAL A C 1
ATOM 755 O O . VAL A 1 94 ? -6.788 3.355 -1.522 1.00 93.56 94 VAL A O 1
ATOM 758 N N . LEU A 1 95 ? -8.270 4.777 -0.606 1.00 94.25 95 LEU A N 1
ATOM 759 C CA . LEU A 1 95 ? -9.312 4.540 -1.615 1.00 94.25 95 LEU A CA 1
ATOM 760 C C . LEU A 1 95 ? -8.830 4.952 -3.012 1.00 94.25 95 LEU A C 1
ATOM 762 O O . LEU A 1 95 ? -8.918 4.166 -3.955 1.00 94.25 95 LEU A O 1
ATOM 766 N N . ARG A 1 96 ? -8.197 6.126 -3.117 1.00 92.44 96 ARG A N 1
ATOM 767 C CA . ARG A 1 96 ? -7.578 6.607 -4.360 1.00 92.44 96 ARG A CA 1
ATOM 768 C C . ARG A 1 96 ? -6.553 5.613 -4.913 1.00 92.44 96 ARG A C 1
ATOM 770 O O . ARG A 1 96 ? -6.513 5.363 -6.115 1.00 92.44 96 ARG A O 1
ATOM 777 N N . LEU A 1 97 ? -5.700 5.046 -4.058 1.00 90.62 97 LEU A N 1
ATOM 778 C CA . LEU A 1 97 ? -4.697 4.059 -4.464 1.00 90.62 97 LEU A CA 1
ATOM 779 C C . LEU A 1 97 ? -5.344 2.769 -4.972 1.00 90.62 97 LEU A C 1
ATOM 781 O O . LEU A 1 97 ? -4.899 2.247 -5.993 1.00 90.62 97 LEU A O 1
ATOM 785 N N . ILE A 1 98 ? -6.391 2.280 -4.301 1.00 91.75 98 ILE A N 1
ATOM 786 C CA . ILE A 1 98 ? -7.147 1.096 -4.736 1.00 91.75 98 ILE A CA 1
ATOM 787 C C . ILE A 1 98 ? -7.693 1.304 -6.148 1.00 91.75 98 ILE A C 1
ATOM 789 O O . ILE A 1 98 ? -7.490 0.443 -7.007 1.00 91.75 98 ILE A O 1
ATOM 793 N N . ASP A 1 99 ? -8.314 2.452 -6.415 1.00 91.56 99 ASP A N 1
ATOM 794 C CA . ASP A 1 99 ? -8.860 2.766 -7.738 1.00 91.56 99 ASP A CA 1
ATOM 795 C C . ASP A 1 99 ? -7.763 2.828 -8.805 1.00 91.56 99 ASP A C 1
ATOM 797 O O . ASP A 1 99 ? -7.904 2.260 -9.892 1.00 91.56 99 ASP A O 1
ATOM 801 N N . ILE A 1 100 ? -6.617 3.438 -8.485 1.00 89.62 100 ILE A N 1
ATOM 802 C CA . ILE A 1 100 ? -5.481 3.499 -9.410 1.00 89.62 100 ILE A CA 1
ATOM 803 C C . ILE A 1 100 ? -4.943 2.098 -9.718 1.00 89.62 100 ILE A C 1
ATOM 805 O O . ILE A 1 100 ? -4.714 1.787 -10.888 1.00 89.62 100 ILE A O 1
ATOM 809 N N . PHE A 1 101 ? -4.757 1.236 -8.717 1.00 88.75 101 PHE A N 1
ATOM 810 C CA . PHE A 1 101 ? -4.283 -0.129 -8.953 1.00 88.75 101 PHE A CA 1
ATOM 811 C C . PHE A 1 101 ? -5.293 -0.944 -9.771 1.00 88.75 101 PHE A C 1
ATOM 813 O O . PHE A 1 101 ? -4.911 -1.560 -10.770 1.00 88.75 101 PHE A O 1
ATOM 820 N N . ARG A 1 102 ? -6.586 -0.879 -9.437 1.00 88.38 102 ARG A N 1
ATOM 821 C CA . ARG A 1 102 ? -7.650 -1.561 -10.194 1.00 88.38 102 ARG A CA 1
ATOM 822 C C . ARG A 1 102 ? -7.705 -1.097 -11.650 1.00 88.38 102 ARG A C 1
ATOM 824 O O . ARG A 1 102 ? -7.682 -1.929 -12.553 1.00 88.38 102 ARG A O 1
ATOM 831 N N . SER A 1 103 ? -7.667 0.217 -11.895 1.00 88.75 103 SER A N 1
ATOM 832 C CA . SER A 1 103 ? -7.688 0.795 -13.253 1.00 88.75 103 SER A CA 1
ATOM 833 C C . SER A 1 103 ? -6.493 0.384 -14.124 1.00 88.75 103 SER A C 1
ATOM 835 O O . SER A 1 103 ? -6.516 0.536 -15.344 1.00 88.75 103 SER A O 1
ATOM 837 N N . ARG A 1 104 ? -5.427 -0.136 -13.507 1.00 85.44 104 ARG A N 1
ATOM 838 C CA . ARG A 1 104 ? -4.184 -0.518 -14.180 1.00 85.44 104 ARG A CA 1
ATOM 839 C C . ARG A 1 104 ? -3.985 -2.029 -14.300 1.00 85.44 104 ARG A C 1
ATOM 841 O O . ARG A 1 104 ? -2.917 -2.436 -14.762 1.00 85.44 104 ARG A O 1
ATOM 848 N N . GLY A 1 105 ? -4.996 -2.823 -13.944 1.00 85.06 105 GLY A N 1
ATOM 849 C CA . GLY A 1 105 ? -5.019 -4.272 -14.153 1.00 85.06 105 GLY A CA 1
ATOM 850 C C . GLY A 1 105 ? -4.492 -5.107 -12.985 1.00 85.06 105 GLY A C 1
ATOM 851 O O . GLY A 1 105 ? -4.175 -6.270 -13.185 1.00 85.06 105 GLY A O 1
ATOM 852 N N . PHE A 1 106 ? -4.381 -4.555 -11.772 1.00 85.62 106 PHE A N 1
ATOM 853 C CA . PHE A 1 106 ? -4.042 -5.365 -10.597 1.00 85.62 106 PHE A CA 1
ATOM 854 C C . PHE A 1 106 ? -5.287 -6.094 -10.071 1.00 85.62 106 PHE A C 1
ATOM 856 O O . PHE A 1 106 ? -6.300 -5.468 -9.759 1.00 85.62 106 PHE A O 1
ATOM 863 N N . HIS A 1 107 ? -5.200 -7.422 -9.947 1.00 71.75 107 HIS A N 1
ATOM 864 C CA . HIS A 1 107 ? -6.344 -8.304 -9.673 1.00 71.75 107 HIS A CA 1
ATOM 865 C C . HIS A 1 107 ? -6.673 -8.515 -8.180 1.00 71.75 107 HIS A C 1
ATOM 867 O O . HIS A 1 107 ? -7.518 -9.342 -7.846 1.00 71.75 107 HIS A O 1
ATOM 873 N N . GLY A 1 108 ? -6.051 -7.760 -7.270 1.00 72.75 108 GLY A N 1
ATOM 874 C CA . GLY A 1 108 ? -6.336 -7.829 -5.836 1.00 72.75 108 GLY A CA 1
ATOM 875 C C . GLY A 1 108 ? -5.767 -6.634 -5.079 1.00 72.75 108 GLY A C 1
ATOM 876 O O . GLY A 1 108 ? -4.578 -6.328 -5.192 1.00 72.75 108 GLY A O 1
ATOM 877 N N . CYS A 1 109 ? -6.627 -5.951 -4.320 1.00 85.69 109 CYS A N 1
ATOM 878 C CA . CYS A 1 109 ? -6.238 -4.907 -3.378 1.00 85.69 109 CYS A CA 1
ATOM 879 C C . CYS A 1 109 ? -6.932 -5.156 -2.041 1.00 85.69 109 CYS A C 1
ATOM 881 O O . CYS A 1 109 ? -8.162 -5.129 -1.973 1.00 85.69 109 CYS A O 1
ATOM 883 N N . SER A 1 110 ? -6.147 -5.378 -0.992 1.00 90.75 110 SER A N 1
ATOM 884 C CA . SER A 1 110 ? -6.635 -5.481 0.382 1.00 90.75 110 SER A CA 1
ATOM 885 C C . SER A 1 110 ? -6.006 -4.407 1.266 1.00 90.75 110 SER A C 1
ATOM 887 O O . SER A 1 110 ? -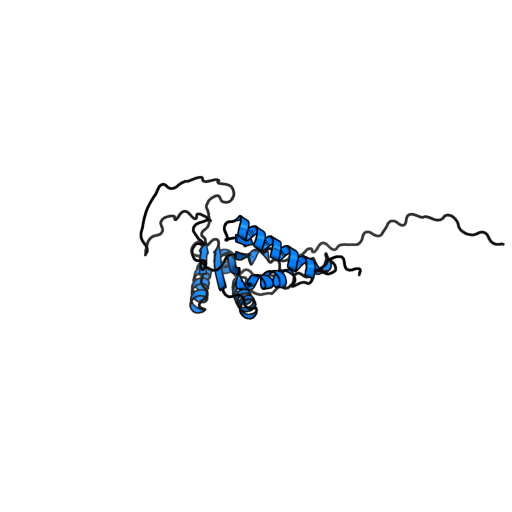4.963 -3.833 0.942 1.00 90.75 110 SER A O 1
ATOM 889 N N . VAL A 1 111 ? -6.668 -4.097 2.379 1.00 94.50 111 VAL A N 1
ATOM 890 C CA . VAL A 1 111 ? -6.227 -3.074 3.333 1.00 94.50 111 VAL A CA 1
ATOM 891 C C . VAL A 1 111 ? -5.835 -3.728 4.652 1.00 94.50 111 VAL A C 1
ATOM 893 O O . VAL A 1 111 ? -6.479 -4.670 5.108 1.00 94.50 111 VAL A O 1
ATOM 896 N N . VAL A 1 112 ? -4.790 -3.216 5.295 1.00 95.25 112 VAL A N 1
ATOM 897 C CA . VAL A 1 112 ? -4.407 -3.585 6.662 1.00 95.25 112 VAL A CA 1
ATOM 898 C C . VAL A 1 112 ? -4.467 -2.344 7.550 1.00 95.25 112 VAL A C 1
ATOM 900 O O . VAL A 1 112 ? -3.693 -1.401 7.363 1.00 95.25 112 VAL A O 1
ATOM 903 N N . LEU A 1 113 ? -5.349 -2.367 8.555 1.00 94.94 113 LEU A N 1
ATOM 904 C CA . LEU A 1 113 ? -5.367 -1.382 9.637 1.00 94.94 113 LEU A CA 1
ATOM 905 C C . LEU A 1 113 ? -4.343 -1.779 10.693 1.00 94.94 113 LEU A C 1
ATOM 907 O O . LEU A 1 113 ? -4.540 -2.716 11.463 1.00 94.94 113 LEU A O 1
ATOM 911 N N . THR A 1 114 ? -3.232 -1.059 10.721 1.00 94.25 114 THR A N 1
ATOM 912 C CA . THR A 1 114 ? -2.154 -1.255 11.693 1.00 94.25 114 THR A CA 1
ATOM 913 C C . THR A 1 114 ? -2.391 -0.453 12.965 1.00 94.25 114 THR A C 1
ATOM 915 O O . THR A 1 114 ? -2.990 0.618 12.919 1.00 94.25 114 THR A O 1
ATOM 918 N N . GLN A 1 115 ? -1.877 -0.949 14.095 1.00 92.88 115 GLN A N 1
ATOM 919 C CA . GLN A 1 115 ? -2.029 -0.317 15.413 1.00 92.88 115 GLN A CA 1
ATOM 920 C C . GLN A 1 115 ? -3.502 -0.132 15.826 1.00 92.88 115 GLN A C 1
ATOM 922 O O . GLN A 1 115 ? -3.841 0.824 16.525 1.00 92.88 115 GLN A O 1
ATOM 927 N N . HIS A 1 116 ? -4.383 -1.036 15.385 1.00 95.56 116 HIS A N 1
ATOM 928 C CA . HIS A 1 116 ? -5.790 -1.021 15.783 1.00 95.56 116 HIS A CA 1
ATOM 929 C C . HIS A 1 116 ? -5.921 -1.374 17.267 1.00 95.56 116 HIS A C 1
ATOM 931 O O . HIS A 1 116 ? -5.360 -2.365 17.726 1.00 95.56 116 HIS A O 1
ATOM 937 N N . ALA A 1 117 ? -6.639 -0.545 18.012 1.00 95.44 117 ALA A N 1
ATOM 938 C CA . ALA A 1 117 ? -6.872 -0.679 19.446 1.00 95.44 117 ALA A CA 1
ATOM 939 C C . ALA A 1 117 ? -8.309 -0.270 19.831 1.00 95.44 117 ALA A C 1
ATOM 941 O O . ALA A 1 117 ? -8.556 0.083 20.980 1.00 95.44 117 ALA A O 1
ATOM 942 N N . GLY A 1 118 ? -9.247 -0.315 18.874 1.00 93.69 118 GLY A N 1
ATOM 943 C CA . GLY A 1 118 ? -10.648 0.081 19.081 1.00 93.69 118 GLY A CA 1
ATOM 944 C C . GLY A 1 118 ? -10.934 1.564 18.834 1.00 93.69 118 GLY A C 1
ATOM 945 O O . GLY A 1 118 ? -11.825 2.125 19.463 1.00 93.69 118 GLY A O 1
ATOM 946 N N . GLN A 1 119 ? -10.167 2.208 17.950 1.00 97.69 119 GLN A N 1
ATOM 947 C CA . GLN A 1 119 ? -10.406 3.591 17.539 1.00 97.69 119 GLN A CA 1
ATOM 948 C C . GLN A 1 119 ? -11.744 3.706 16.763 1.00 97.69 119 GLN A C 1
ATOM 950 O O . GLN A 1 119 ? -11.906 2.993 15.762 1.00 97.69 119 GLN A O 1
ATOM 955 N N . PRO A 1 120 ? -12.697 4.564 17.185 1.00 97.81 120 PRO A N 1
ATOM 956 C CA . PRO A 1 120 ? -14.015 4.687 16.557 1.00 97.81 120 PRO A CA 1
ATOM 957 C C . PRO A 1 120 ? -13.986 5.002 15.057 1.00 97.81 120 PRO A C 1
ATOM 959 O O . PRO A 1 120 ? -14.724 4.366 14.293 1.00 97.81 120 PRO A O 1
ATOM 962 N N . ASP A 1 121 ? -13.116 5.917 14.613 1.00 97.69 121 ASP A N 1
ATOM 963 C CA . ASP A 1 121 ? -13.055 6.310 13.201 1.00 97.69 121 ASP A CA 1
ATOM 964 C C . ASP A 1 121 ? -12.415 5.212 12.353 1.00 97.69 121 ASP A C 1
ATOM 966 O O . ASP A 1 121 ? -12.849 4.945 11.230 1.00 97.69 121 ASP A O 1
ATOM 970 N N . ALA A 1 122 ? -11.437 4.488 12.905 1.00 97.00 122 ALA A N 1
ATOM 971 C CA . ALA A 1 122 ? -10.867 3.318 12.243 1.00 97.00 122 ALA A CA 1
ATOM 972 C C . ALA A 1 122 ? -11.909 2.196 12.070 1.00 97.00 122 ALA A C 1
ATOM 974 O O . ALA A 1 122 ? -11.939 1.531 11.031 1.00 97.00 122 ALA A O 1
ATOM 975 N N . ASP A 1 123 ? -12.797 2.003 13.049 1.00 97.75 123 ASP A N 1
ATOM 976 C CA . ASP A 1 123 ? -13.893 1.037 12.957 1.00 97.75 123 ASP A CA 1
ATOM 977 C C . ASP A 1 123 ? -14.968 1.466 11.951 1.00 97.75 123 ASP A C 1
ATOM 979 O O . ASP A 1 123 ? -15.494 0.625 11.213 1.00 97.75 123 ASP A O 1
ATOM 983 N N . ALA A 1 124 ? -15.286 2.762 11.885 1.00 98.00 124 ALA A N 1
ATOM 984 C CA . ALA A 1 124 ? -16.167 3.318 10.861 1.00 98.00 124 ALA A CA 1
ATOM 985 C C . ALA A 1 124 ? -15.576 3.139 9.459 1.00 98.00 124 ALA A C 1
ATOM 987 O O . ALA A 1 124 ? -16.258 2.650 8.555 1.00 98.00 124 ALA A O 1
ATOM 988 N N . TYR A 1 125 ? -14.288 3.434 9.300 1.00 97.75 125 TYR A N 1
ATOM 989 C CA . TYR A 1 125 ? -13.574 3.239 8.048 1.00 97.75 125 TYR A CA 1
ATOM 990 C C . TYR A 1 125 ? -13.542 1.767 7.619 1.00 97.75 125 TYR A C 1
ATOM 992 O O . TYR A 1 125 ? -13.797 1.454 6.458 1.00 97.75 125 TYR A O 1
ATOM 1000 N N . ARG A 1 126 ? -13.334 0.833 8.557 1.00 97.38 126 ARG A N 1
ATOM 1001 C CA . ARG A 1 126 ? -13.420 -0.608 8.275 1.00 97.38 126 ARG A CA 1
ATOM 1002 C C . ARG A 1 126 ? -14.793 -1.008 7.727 1.00 97.38 126 ARG A C 1
ATOM 1004 O O . ARG A 1 126 ? -14.854 -1.773 6.769 1.00 97.38 126 ARG A O 1
ATOM 1011 N N . ARG A 1 127 ? -15.886 -0.498 8.311 1.00 97.88 127 ARG A N 1
ATOM 1012 C CA . ARG A 1 127 ? -17.253 -0.744 7.807 1.00 97.88 127 ARG A CA 1
ATOM 1013 C C . ARG A 1 127 ? -17.450 -0.162 6.408 1.00 97.88 127 ARG A C 1
ATOM 1015 O O . ARG A 1 127 ? -18.055 -0.813 5.564 1.00 97.88 127 ARG A O 1
ATOM 1022 N N . ARG A 1 128 ? -16.901 1.027 6.145 1.00 97.44 128 ARG A N 1
ATOM 1023 C CA . ARG A 1 128 ? -16.925 1.648 4.813 1.00 97.44 128 ARG A CA 1
ATOM 1024 C C . ARG A 1 128 ? -16.196 0.789 3.774 1.00 97.44 128 ARG A C 1
ATOM 1026 O O . ARG A 1 128 ? -16.719 0.595 2.684 1.00 97.44 128 ARG A O 1
ATOM 1033 N N . LEU A 1 129 ? -15.018 0.253 4.101 1.00 96.31 129 LEU A N 1
ATOM 1034 C CA . LEU A 1 129 ? -14.281 -0.650 3.206 1.00 96.31 129 LEU A CA 1
ATOM 1035 C C . LEU A 1 129 ? -15.078 -1.923 2.889 1.00 96.31 129 LEU A C 1
ATOM 1037 O O . LEU A 1 129 ? -15.135 -2.328 1.730 1.00 96.31 129 LEU A O 1
ATOM 1041 N N . ASP A 1 130 ? -15.736 -2.504 3.893 1.00 96.25 130 ASP A N 1
ATOM 1042 C CA . ASP A 1 130 ? -16.578 -3.696 3.738 1.00 96.25 130 ASP A CA 1
ATOM 1043 C C . ASP A 1 130 ? -17.766 -3.443 2.792 1.00 96.25 130 ASP A C 1
ATOM 1045 O O . ASP A 1 130 ? -17.997 -4.210 1.860 1.00 96.25 130 ASP A O 1
ATOM 1049 N N . GLN A 1 131 ? -18.443 -2.297 2.936 1.00 96.69 131 GLN A N 1
ATOM 1050 C CA . GLN A 1 131 ? -19.518 -1.865 2.027 1.00 96.69 131 GLN A CA 1
ATOM 1051 C C . GLN A 1 131 ? -19.049 -1.686 0.575 1.00 96.69 131 GLN A C 1
ATOM 1053 O O . GLN A 1 131 ? -19.826 -1.882 -0.355 1.00 96.69 131 GLN A O 1
ATOM 1058 N N . LEU A 1 132 ? -17.778 -1.330 0.371 1.00 94.19 132 LEU A N 1
ATOM 1059 C CA . LEU A 1 132 ? -17.152 -1.197 -0.948 1.00 94.19 132 LEU A CA 1
ATOM 1060 C C . LEU A 1 132 ? -16.590 -2.529 -1.487 1.00 94.19 132 LEU A C 1
ATOM 1062 O O . LEU A 1 132 ? -15.933 -2.543 -2.532 1.00 94.19 132 LEU A O 1
ATOM 1066 N N . GLY A 1 133 ? -16.799 -3.642 -0.775 1.00 93.44 133 GLY A N 1
ATOM 1067 C CA . GLY A 1 133 ? -16.269 -4.957 -1.139 1.00 93.44 133 GLY A CA 1
ATOM 1068 C C . GLY A 1 133 ? -14.742 -5.047 -1.045 1.00 93.44 133 GLY A C 1
ATOM 1069 O O . GLY A 1 133 ? -14.122 -5.829 -1.766 1.00 93.44 133 GLY A O 1
ATOM 1070 N N . ILE A 1 134 ? -14.110 -4.218 -0.208 1.00 93.56 134 ILE A N 1
ATOM 1071 C CA . ILE A 1 134 ? -12.660 -4.206 0.004 1.00 93.56 134 ILE A CA 1
ATOM 1072 C C . ILE A 1 134 ? -12.342 -4.976 1.284 1.00 93.56 134 ILE A C 1
ATOM 1074 O O . ILE A 1 134 ? -12.722 -4.581 2.385 1.00 93.56 134 ILE A O 1
ATOM 1078 N N . THR A 1 135 ? -11.578 -6.060 1.153 1.00 93.81 135 THR A N 1
ATOM 1079 C CA . THR A 1 135 ? -11.132 -6.843 2.309 1.00 93.81 135 THR A CA 1
ATOM 1080 C C . THR A 1 135 ? -10.194 -6.023 3.192 1.00 93.81 135 THR A C 1
ATOM 1082 O O . THR A 1 135 ? -9.180 -5.499 2.723 1.00 93.81 135 THR A O 1
ATOM 1085 N N . CYS A 1 136 ? -10.510 -5.955 4.486 1.00 94.38 136 CYS A N 1
ATOM 1086 C CA . CYS A 1 136 ? -9.736 -5.222 5.480 1.00 94.38 136 CYS A CA 1
ATOM 1087 C C . CYS A 1 136 ? -9.311 -6.132 6.641 1.00 94.38 136 CYS A C 1
ATOM 1089 O O . CYS A 1 136 ? -10.153 -6.711 7.329 1.00 94.38 136 CYS A O 1
ATOM 1091 N N . TYR A 1 137 ? -8.008 -6.207 6.905 1.00 94.62 137 TYR A N 1
ATOM 1092 C CA . TYR A 1 137 ? -7.420 -6.957 8.014 1.00 94.62 137 TYR A CA 1
ATOM 1093 C C . TYR A 1 137 ? -7.027 -6.032 9.169 1.00 94.62 137 TYR A C 1
ATOM 1095 O O . TYR A 1 137 ? -6.693 -4.864 8.962 1.00 94.62 137 TYR A O 1
ATOM 1103 N N . LEU A 1 138 ? -7.027 -6.566 10.393 1.00 94.06 138 LEU A N 1
ATOM 1104 C CA . LEU A 1 138 ? -6.647 -5.834 11.601 1.00 94.06 138 LEU A CA 1
ATOM 1105 C C . LEU A 1 138 ? -5.296 -6.312 12.129 1.00 94.06 138 LEU A C 1
ATOM 1107 O O . LEU A 1 138 ? -5.090 -7.499 12.375 1.00 94.06 138 LEU A O 1
ATOM 1111 N N . HIS A 1 139 ? -4.388 -5.366 12.339 1.00 92.25 139 HIS A N 1
ATOM 1112 C CA . HIS A 1 139 ? -3.113 -5.560 13.012 1.00 92.25 139 HIS A CA 1
ATOM 1113 C C . HIS A 1 139 ? -3.101 -4.757 14.314 1.00 92.25 139 HIS A C 1
ATOM 1115 O O . HIS A 1 139 ? -3.155 -3.527 14.311 1.00 92.25 139 HIS A O 1
ATOM 1121 N N . TYR A 1 140 ? -2.970 -5.470 15.426 1.00 92.75 140 TYR A N 1
ATOM 1122 C CA . TYR A 1 140 ? -2.911 -4.900 16.770 1.00 92.75 140 TYR A CA 1
ATOM 1123 C C . TYR A 1 140 ? -1.490 -4.453 17.155 1.00 92.75 140 TYR A C 1
ATOM 1125 O O . TYR A 1 140 ? -0.517 -5.034 16.653 1.00 92.75 140 TYR A O 1
ATOM 1133 N N . PRO A 1 141 ? -1.353 -3.461 18.057 1.00 91.44 141 PRO A N 1
ATOM 1134 C CA . PRO A 1 141 ? -0.080 -3.105 18.670 1.00 91.44 141 PRO A CA 1
ATOM 1135 C C . PRO A 1 141 ? 0.629 -4.331 19.258 1.00 91.44 141 PRO A C 1
ATOM 1137 O O . PRO A 1 141 ? 0.013 -5.168 19.916 1.00 91.44 141 PRO A O 1
ATOM 1140 N N . ILE A 1 142 ? 1.939 -4.430 19.027 1.00 87.88 142 ILE A N 1
ATOM 1141 C CA . ILE A 1 142 ? 2.782 -5.490 19.590 1.00 87.88 142 ILE A CA 1
ATOM 1142 C C . ILE A 1 142 ? 3.570 -4.882 20.748 1.00 87.88 142 ILE A C 1
ATOM 1144 O O . ILE A 1 142 ? 4.411 -4.006 20.538 1.00 87.88 142 ILE A O 1
ATOM 1148 N N . ALA A 1 143 ? 3.283 -5.335 21.968 1.00 85.69 143 ALA A N 1
ATOM 1149 C CA . ALA A 1 143 ? 3.927 -4.824 23.172 1.00 85.69 143 ALA A CA 1
ATOM 1150 C C . ALA A 1 143 ? 5.451 -5.039 23.129 1.00 85.69 143 ALA A C 1
ATOM 1152 O O . ALA A 1 143 ? 5.928 -6.151 22.899 1.00 85.69 143 ALA A O 1
ATOM 1153 N N . GLY A 1 144 ? 6.206 -3.961 23.354 1.00 80.00 144 GLY A N 1
ATOM 1154 C CA . GLY A 1 144 ? 7.672 -3.970 23.378 1.00 80.00 144 GLY A CA 1
ATOM 1155 C C . GLY A 1 144 ? 8.355 -4.087 22.009 1.00 80.00 144 GLY A C 1
ATOM 1156 O O . GLY A 1 144 ? 9.578 -4.141 21.947 1.00 80.00 144 GLY A O 1
ATOM 1157 N N . TYR A 1 145 ? 7.618 -4.076 20.894 1.00 80.94 145 TYR A N 1
ATOM 1158 C CA . TYR A 1 145 ? 8.240 -4.005 19.570 1.00 80.94 145 TYR A CA 1
ATOM 1159 C C . TYR A 1 145 ? 8.923 -2.636 19.355 1.00 80.94 145 TYR A C 1
ATOM 1161 O O . TYR A 1 145 ? 8.315 -1.612 19.675 1.00 80.94 145 TYR A O 1
ATOM 1169 N N . PRO A 1 146 ? 10.137 -2.566 18.770 1.00 82.69 146 PRO A N 1
ATOM 1170 C CA . PRO A 1 146 ? 10.918 -3.661 18.178 1.00 82.69 146 PRO A CA 1
ATOM 1171 C C . PRO A 1 146 ? 11.926 -4.326 19.134 1.00 82.69 146 PRO A C 1
ATOM 1173 O O . PRO A 1 146 ? 12.691 -5.180 18.695 1.00 82.69 146 PRO A O 1
ATOM 1176 N N . THR A 1 147 ? 11.986 -3.911 20.402 1.00 74.00 147 THR A N 1
ATOM 1177 C CA . THR A 1 147 ? 13.098 -4.205 21.320 1.00 74.00 147 THR A CA 1
ATOM 1178 C C . THR A 1 147 ? 12.952 -5.514 22.096 1.00 74.00 147 THR A C 1
ATOM 1180 O O . THR A 1 147 ? 13.964 -6.081 22.502 1.00 74.00 147 THR A O 1
ATOM 1183 N N . THR A 1 148 ? 11.740 -6.041 22.288 1.00 55.31 148 THR A N 1
ATOM 1184 C CA . THR A 1 148 ? 11.527 -7.320 22.981 1.00 55.31 148 THR A CA 1
ATOM 1185 C C . THR A 1 148 ? 11.571 -8.507 22.016 1.00 55.31 148 THR A C 1
ATOM 1187 O O . THR A 1 148 ? 10.605 -8.830 21.324 1.00 55.31 148 THR A O 1
ATOM 1190 N N . SER A 1 149 ? 12.689 -9.235 22.021 1.00 51.50 149 SER A N 1
ATOM 1191 C CA . SER A 1 149 ? 12.832 -10.560 21.405 1.00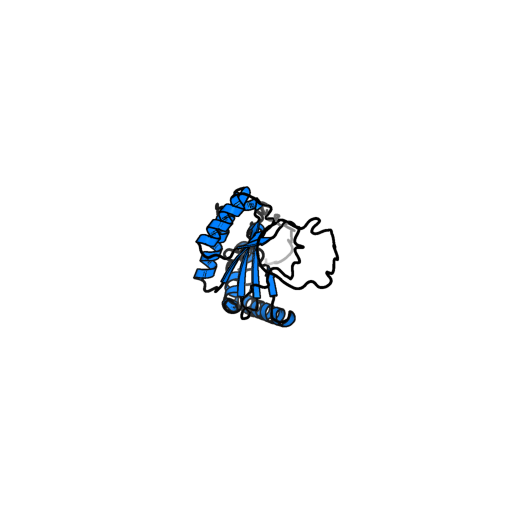 51.50 149 SER A CA 1
ATOM 1192 C C . SER A 1 149 ? 12.070 -11.627 22.206 1.00 51.50 149 SER A C 1
ATOM 1194 O O . SER A 1 149 ? 12.657 -12.512 22.822 1.00 51.50 149 SER A O 1
ATOM 1196 N N . SER A 1 150 ? 10.737 -11.565 22.245 1.00 42.94 150 SER A N 1
ATOM 1197 C CA . SER A 1 150 ? 9.952 -12.614 22.911 1.00 42.94 150 SER A CA 1
ATOM 1198 C C . SER A 1 150 ? 9.868 -13.875 22.041 1.00 42.94 150 SER A C 1
ATOM 1200 O O . SER A 1 150 ? 8.918 -14.117 21.296 1.00 42.94 150 SER A O 1
ATOM 1202 N N . THR A 1 151 ? 10.896 -14.714 22.167 1.00 43.72 151 THR A N 1
ATOM 1203 C CA . THR A 1 151 ? 10.832 -16.145 21.876 1.00 43.72 151 THR A CA 1
ATOM 1204 C C . THR A 1 151 ? 9.740 -16.757 22.748 1.00 43.72 151 THR A C 1
ATOM 1206 O O . THR A 1 151 ? 9.911 -16.937 23.948 1.00 43.72 151 THR A O 1
ATOM 1209 N N . SER A 1 152 ? 8.603 -17.092 22.154 1.00 36.25 152 SER A N 1
ATOM 1210 C CA . SER A 1 152 ? 7.713 -18.109 22.711 1.00 36.25 152 SER A CA 1
ATOM 1211 C C . SER A 1 152 ? 7.300 -19.050 21.587 1.00 36.25 152 SER A C 1
ATOM 1213 O O . SER A 1 152 ? 6.577 -18.695 20.656 1.00 36.25 152 SER A O 1
ATOM 1215 N N . SER A 1 153 ? 7.827 -20.266 21.621 1.00 35.06 153 SER A N 1
ATOM 1216 C CA . SER A 1 153 ? 7.350 -21.399 20.828 1.00 35.06 153 SER A CA 1
ATOM 1217 C C . SER A 1 153 ? 6.020 -21.878 21.427 1.00 35.06 153 SER A C 1
ATOM 1219 O O . SER A 1 153 ? 5.966 -22.016 22.645 1.00 35.06 153 SER A O 1
ATOM 1221 N N . PRO A 1 154 ? 4.954 -22.174 20.663 1.00 41.88 154 PRO A N 1
ATOM 1222 C CA . PRO A 1 154 ? 3.805 -22.884 21.173 1.00 41.88 154 PRO A CA 1
ATOM 1223 C C . PRO A 1 154 ? 3.863 -24.307 20.636 1.00 41.88 154 PRO A C 1
ATOM 1225 O O . PRO A 1 154 ? 3.731 -24.569 19.436 1.00 41.88 154 PRO A O 1
ATOM 1228 N N . THR A 1 155 ? 4.059 -25.212 21.578 1.00 32.25 155 THR A N 1
ATOM 1229 C CA . THR A 1 155 ? 3.472 -26.542 21.554 1.00 32.25 155 THR A CA 1
ATOM 1230 C C . THR A 1 155 ? 2.039 -26.483 21.015 1.00 32.25 155 THR A C 1
ATOM 1232 O O . THR A 1 155 ? 1.263 -25.600 21.376 1.00 32.25 155 THR A O 1
ATOM 1235 N N . THR A 1 156 ? 1.765 -27.405 20.095 1.00 35.56 156 THR A N 1
ATOM 1236 C CA . THR A 1 156 ? 0.466 -27.926 19.650 1.00 35.56 156 THR A CA 1
ATOM 1237 C C . THR A 1 156 ? -0.765 -27.375 20.367 1.00 35.56 156 THR A C 1
ATOM 1239 O O . THR A 1 156 ? -0.967 -27.667 21.539 1.00 35.56 156 THR A O 1
ATOM 1242 N N . ASP A 1 157 ? -1.648 -26.709 19.618 1.00 26.48 157 ASP A N 1
ATOM 1243 C CA . ASP A 1 157 ? -3.079 -26.907 19.837 1.00 26.48 157 ASP A CA 1
ATOM 1244 C C . ASP A 1 157 ? -3.869 -26.797 18.525 1.00 26.48 157 ASP A C 1
ATOM 1246 O O . ASP A 1 157 ? -3.573 -25.992 17.631 1.00 26.48 157 ASP A O 1
ATOM 1250 N N . THR A 1 158 ? -4.835 -27.694 18.412 1.00 32.81 158 THR A N 1
ATOM 1251 C CA . THR A 1 158 ? -5.579 -28.073 17.219 1.00 32.81 158 THR A CA 1
ATOM 1252 C C . THR A 1 158 ? -6.998 -27.527 17.368 1.00 32.81 158 THR A C 1
ATOM 1254 O O . THR A 1 158 ? -7.672 -27.857 18.331 1.00 32.81 158 THR A O 1
ATOM 1257 N N . GLY A 1 159 ? -7.490 -26.757 16.392 1.00 27.23 159 GLY A N 1
ATOM 1258 C CA . GLY A 1 159 ? -8.933 -26.638 16.141 1.00 27.23 159 GLY A CA 1
ATOM 1259 C C . GLY A 1 159 ? -9.654 -25.318 16.467 1.00 27.23 159 GLY A C 1
ATOM 1260 O O . GLY A 1 159 ? -9.267 -24.532 17.323 1.00 27.23 159 GLY A O 1
ATOM 1261 N N . ALA A 1 160 ? -10.763 -25.172 15.734 1.00 24.30 160 ALA A N 1
ATOM 1262 C CA . ALA A 1 160 ? -11.963 -24.359 15.950 1.00 24.30 160 ALA A CA 1
ATOM 1263 C C . ALA A 1 160 ? -12.001 -22.863 15.551 1.00 24.30 160 ALA A C 1
ATOM 1265 O O . ALA A 1 160 ? -11.275 -21.990 16.027 1.00 24.30 160 ALA A O 1
ATOM 1266 N N . THR A 1 161 ? -12.965 -22.609 14.665 1.00 31.56 161 THR A N 1
ATOM 1267 C CA . THR A 1 161 ? -13.518 -21.338 14.186 1.00 31.56 161 THR A CA 1
ATOM 1268 C C . THR A 1 161 ? -14.535 -20.764 15.193 1.00 31.56 161 THR A C 1
ATOM 1270 O O . THR A 1 161 ? -15.201 -21.518 15.897 1.00 31.56 161 THR A O 1
ATOM 1273 N N . THR A 1 162 ? -14.750 -19.443 15.108 1.00 27.00 162 THR A N 1
ATOM 1274 C CA . THR A 1 162 ? -15.918 -18.631 15.551 1.00 27.00 162 THR A CA 1
ATOM 1275 C C . THR A 1 162 ? -15.981 -18.050 16.984 1.00 27.00 162 THR A C 1
ATOM 1277 O O . THR A 1 162 ? -15.826 -18.743 17.976 1.00 27.00 162 THR A O 1
ATOM 1280 N N . THR A 1 163 ? -16.282 -16.740 17.000 1.00 31.38 163 THR A N 1
ATOM 1281 C CA . THR A 1 163 ? -17.043 -15.909 17.965 1.00 31.38 163 THR A CA 1
ATOM 1282 C C . THR A 1 163 ? -16.589 -15.735 19.427 1.00 31.38 163 THR A C 1
ATOM 1284 O O . THR A 1 163 ? -16.418 -16.678 20.185 1.00 31.38 163 THR A O 1
ATOM 1287 N N . SER A 1 164 ? -16.581 -14.457 19.840 1.00 29.38 164 SER A N 1
ATOM 1288 C CA . SER A 1 164 ? -16.630 -13.897 21.208 1.00 29.38 164 SER A CA 1
ATOM 1289 C C . SER A 1 164 ? -15.417 -14.050 22.148 1.00 29.38 164 SER A C 1
ATOM 1291 O O . SER A 1 164 ? -14.957 -15.142 22.450 1.00 29.38 164 SER A O 1
ATOM 1293 N N . SER A 1 165 ? -15.012 -12.896 22.701 1.00 24.95 165 SER A N 1
ATOM 1294 C CA . SER A 1 165 ? -14.142 -12.648 23.870 1.00 24.95 165 SER A CA 1
ATOM 1295 C C . SER A 1 165 ? -12.689 -12.187 23.596 1.00 24.95 165 SER A C 1
ATOM 1297 O O . SER A 1 165 ? -11.957 -12.830 22.836 1.00 24.95 165 SER A O 1
ATOM 1299 N N . PRO A 1 166 ? -12.239 -11.070 24.219 1.00 34.09 166 PRO A N 1
ATOM 1300 C CA . PRO A 1 166 ? -10.914 -10.494 24.024 1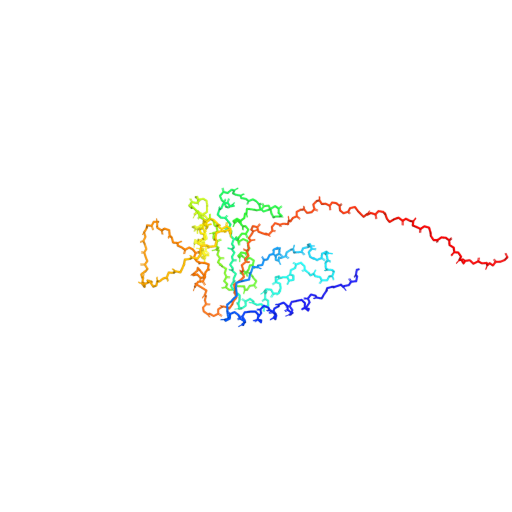.00 34.09 166 PRO A CA 1
ATOM 1301 C C . PRO A 1 166 ? -9.902 -11.184 24.943 1.00 34.09 166 PRO A C 1
ATOM 1303 O O . PRO A 1 166 ? -9.663 -10.768 26.074 1.00 34.09 166 PRO A O 1
ATOM 1306 N N . ARG A 1 167 ? -9.268 -12.251 24.456 1.00 27.31 167 ARG A N 1
ATOM 1307 C CA . ARG A 1 167 ? -8.084 -12.830 25.105 1.00 27.31 167 ARG A CA 1
ATOM 1308 C C . ARG A 1 167 ? -6.910 -12.766 24.140 1.00 27.31 167 ARG A C 1
ATOM 1310 O O . ARG A 1 167 ? -7.010 -13.239 23.010 1.00 27.31 167 ARG A O 1
ATOM 1317 N N . ALA A 1 168 ? -5.843 -12.109 24.596 1.00 35.62 168 ALA A N 1
ATOM 1318 C CA . ALA A 1 168 ? -4.633 -11.752 23.864 1.00 35.62 168 ALA A CA 1
ATOM 1319 C C . ALA A 1 168 ? -4.195 -12.831 22.859 1.00 35.62 168 ALA A C 1
ATOM 1321 O O . ALA A 1 168 ? -3.595 -13.843 23.219 1.00 35.62 168 ALA A O 1
ATOM 1322 N N . ARG A 1 169 ? -4.491 -12.609 21.573 1.00 37.75 169 ARG A N 1
ATOM 1323 C CA . ARG A 1 169 ? -3.969 -13.446 20.492 1.00 37.75 169 ARG A CA 1
ATOM 1324 C C . ARG A 1 169 ? -2.571 -12.953 20.141 1.00 37.75 169 ARG A C 1
ATOM 1326 O O . ARG A 1 169 ? -2.393 -11.843 19.654 1.00 37.75 169 ARG A O 1
ATOM 1333 N N . SER A 1 170 ? -1.588 -13.809 20.405 1.00 36.44 170 SER A N 1
ATOM 1334 C CA . SER A 1 170 ? -0.205 -13.696 19.942 1.00 36.44 170 SER A CA 1
ATOM 1335 C C . SER A 1 170 ? -0.168 -13.380 18.438 1.00 36.44 170 SER A C 1
ATOM 1337 O O . SER A 1 170 ? -0.444 -14.240 17.596 1.00 36.44 170 SER A O 1
ATOM 1339 N N . ASN A 1 171 ? 0.168 -12.132 18.102 1.00 38.09 171 ASN A N 1
ATOM 1340 C CA . ASN A 1 171 ? 0.392 -11.677 16.732 1.00 38.09 171 ASN A CA 1
ATOM 1341 C C . ASN A 1 171 ? 1.738 -12.218 16.238 1.00 38.09 171 ASN A C 1
ATOM 1343 O O . ASN A 1 171 ? 2.777 -11.571 16.350 1.00 38.09 171 ASN A O 1
ATOM 1347 N N . ARG A 1 172 ? 1.732 -13.436 15.690 1.00 32.78 172 ARG A N 1
ATOM 1348 C CA . ARG A 1 172 ? 2.878 -13.948 14.933 1.00 32.78 172 ARG A CA 1
ATOM 1349 C C . ARG A 1 172 ? 2.866 -13.348 13.529 1.00 32.78 172 ARG A C 1
ATOM 1351 O O . ARG A 1 172 ? 1.879 -13.558 12.819 1.00 32.78 172 ARG A O 1
ATOM 1358 N N . PRO A 1 173 ? 3.964 -12.734 13.060 1.00 32.97 173 PRO A N 1
ATOM 1359 C CA . PRO A 1 173 ? 4.028 -12.135 11.725 1.00 32.97 173 PRO A CA 1
ATOM 1360 C C . PRO A 1 173 ? 3.752 -13.138 10.587 1.00 32.97 173 PRO A C 1
ATOM 1362 O O . PRO A 1 173 ? 3.261 -12.750 9.533 1.00 32.97 173 PRO A O 1
ATOM 1365 N N . GLY A 1 174 ? 3.991 -14.441 10.800 1.00 31.78 174 GLY A N 1
ATOM 1366 C CA . GLY A 1 174 ? 3.817 -15.479 9.774 1.00 31.78 174 GLY A CA 1
ATOM 1367 C C . GLY A 1 174 ? 2.409 -16.074 9.617 1.00 31.78 174 GLY A C 1
ATOM 1368 O O . GLY A 1 174 ? 2.179 -16.813 8.663 1.00 31.78 174 GLY A O 1
ATOM 1369 N N . ARG A 1 175 ? 1.456 -15.812 10.528 1.00 35.06 175 ARG A N 1
ATOM 1370 C CA . ARG A 1 175 ? 0.119 -16.455 10.479 1.00 35.06 175 ARG A CA 1
ATOM 1371 C C . ARG A 1 175 ? -0.946 -15.611 9.774 1.00 35.06 175 ARG A C 1
ATOM 1373 O O . ARG A 1 175 ? -1.978 -16.155 9.396 1.00 35.06 175 ARG A O 1
ATOM 1380 N N . ILE A 1 176 ? -0.696 -14.314 9.607 1.00 44.84 176 ILE A N 1
ATOM 1381 C CA . ILE A 1 176 ? -1.734 -13.319 9.294 1.00 44.84 176 ILE A CA 1
ATOM 1382 C C . ILE A 1 176 ? -1.986 -13.195 7.784 1.00 44.84 176 ILE A C 1
ATOM 1384 O O . ILE A 1 176 ? -3.102 -12.926 7.360 1.00 44.84 176 ILE A O 1
ATOM 1388 N N . TYR A 1 177 ? -1.002 -13.540 6.957 1.00 45.56 177 TYR A N 1
ATOM 1389 C CA . TYR A 1 177 ? -1.132 -13.507 5.500 1.00 45.56 177 TYR A CA 1
ATOM 1390 C C . TYR A 1 177 ? -1.420 -14.888 4.874 1.00 45.56 177 TYR A C 1
ATOM 1392 O O . TYR A 1 177 ? -0.991 -15.204 3.763 1.00 45.56 177 TYR A O 1
ATOM 1400 N N . ARG A 1 178 ? -2.126 -15.769 5.596 1.00 42.84 178 ARG A N 1
ATOM 1401 C CA . ARG A 1 178 ? -2.536 -17.088 5.069 1.00 42.84 178 ARG A CA 1
ATOM 1402 C C . ARG A 1 178 ? -3.679 -17.018 4.048 1.00 42.84 178 ARG A C 1
ATOM 1404 O O . ARG A 1 178 ? -3.939 -18.023 3.399 1.00 42.84 178 ARG A O 1
ATOM 1411 N N . HIS A 1 179 ? -4.324 -15.863 3.890 1.00 45.91 179 HIS A N 1
ATOM 1412 C CA . HIS A 1 179 ? -5.510 -15.682 3.040 1.00 45.91 179 HIS A CA 1
ATOM 1413 C C . HIS A 1 179 ? -5.211 -15.302 1.584 1.00 45.91 179 HIS A C 1
ATOM 1415 O O . HIS A 1 179 ? -6.122 -15.011 0.819 1.00 45.91 179 HIS A O 1
ATOM 1421 N N . VAL A 1 180 ? -3.942 -15.350 1.188 1.00 47.50 180 VAL A N 1
ATOM 1422 C CA . VAL A 1 180 ? -3.502 -15.057 -0.179 1.00 47.50 180 VAL A CA 1
ATOM 1423 C C . VAL A 1 180 ? -3.900 -16.216 -1.083 1.00 47.50 180 VAL A C 1
ATOM 1425 O O . VAL A 1 180 ? -3.618 -17.378 -0.758 1.00 47.50 180 VAL A O 1
ATOM 1428 N N . ASN A 1 181 ? -4.523 -15.900 -2.218 1.00 47.31 181 ASN A N 1
ATOM 1429 C CA . ASN A 1 181 ? -4.900 -16.875 -3.235 1.00 47.31 181 ASN A CA 1
ATOM 1430 C C . ASN A 1 181 ? -3.700 -17.785 -3.551 1.00 47.31 181 ASN A C 1
ATOM 1432 O O . ASN A 1 181 ? -2.600 -17.302 -3.815 1.00 47.31 181 ASN A O 1
ATOM 1436 N N . ALA A 1 182 ? -3.893 -19.108 -3.523 1.00 47.19 182 ALA A N 1
ATOM 1437 C CA . ALA A 1 182 ? -2.822 -20.089 -3.726 1.00 47.19 182 ALA A CA 1
ATOM 1438 C C . ALA A 1 182 ? -2.080 -19.928 -5.070 1.00 47.19 182 ALA A C 1
ATOM 1440 O O . ALA A 1 182 ? -0.977 -20.448 -5.226 1.00 47.19 182 ALA A O 1
ATOM 1441 N N . ARG A 1 183 ? -2.670 -19.197 -6.027 1.00 47.81 183 ARG A N 1
ATOM 1442 C CA . ARG A 1 183 ? -2.069 -18.870 -7.326 1.00 47.81 183 ARG A CA 1
ATOM 1443 C C . ARG A 1 183 ? -1.123 -17.661 -7.302 1.00 47.81 183 ARG A C 1
ATOM 1445 O O . ARG A 1 183 ? -0.298 -17.561 -8.202 1.00 47.81 183 ARG A O 1
ATOM 1452 N N . GLN A 1 184 ? -1.205 -16.776 -6.306 1.00 55.03 184 GLN A N 1
ATOM 1453 C CA . GLN A 1 184 ? -0.424 -15.534 -6.264 1.00 55.03 184 GLN A CA 1
ATOM 1454 C C . GLN A 1 184 ? 0.847 -15.683 -5.420 1.00 55.03 184 GLN A C 1
ATOM 1456 O O . GLN A 1 184 ? 0.833 -16.195 -4.296 1.00 55.03 184 GLN A O 1
ATOM 1461 N N . ARG A 1 185 ? 1.970 -15.254 -6.008 1.00 55.09 185 ARG A N 1
ATOM 1462 C CA . ARG A 1 185 ? 3.333 -15.547 -5.533 1.00 55.09 185 ARG A CA 1
ATOM 1463 C C . ARG A 1 185 ? 4.010 -14.353 -4.853 1.00 55.09 185 ARG A C 1
ATOM 1465 O O . ARG A 1 185 ? 5.037 -14.510 -4.194 1.00 55.09 185 ARG A O 1
ATOM 1472 N N . THR A 1 186 ? 3.438 -13.157 -4.969 1.00 56.38 186 THR A N 1
ATOM 1473 C CA . THR A 1 186 ? 4.048 -11.920 -4.464 1.00 56.38 186 THR A CA 1
ATOM 1474 C C . THR A 1 186 ? 3.004 -11.011 -3.855 1.00 56.38 186 THR A C 1
ATOM 1476 O O . THR A 1 186 ? 1.916 -10.857 -4.400 1.00 56.38 186 THR A O 1
ATOM 1479 N N . ILE A 1 187 ? 3.350 -10.373 -2.743 1.00 58.41 187 ILE A N 1
ATOM 1480 C CA . ILE A 1 187 ? 2.492 -9.417 -2.051 1.00 58.41 187 ILE A CA 1
ATOM 1481 C C . ILE A 1 187 ? 3.248 -8.101 -1.951 1.00 58.41 187 ILE A C 1
ATOM 1483 O O . ILE A 1 187 ? 4.270 -8.006 -1.268 1.00 58.41 187 ILE A O 1
ATOM 1487 N N . GLY A 1 188 ? 2.765 -7.092 -2.668 1.00 59.91 188 GLY A N 1
ATOM 1488 C CA . GLY A 1 188 ? 3.268 -5.731 -2.584 1.00 59.91 188 GLY A CA 1
ATOM 1489 C C . GLY A 1 188 ? 2.659 -5.025 -1.383 1.00 59.91 188 GLY A C 1
ATOM 1490 O O . GLY A 1 188 ? 1.454 -4.814 -1.345 1.00 59.91 188 GLY A O 1
ATOM 1491 N N . TYR A 1 189 ? 3.482 -4.650 -0.411 1.00 61.47 189 TYR A N 1
ATOM 1492 C CA . TYR A 1 189 ? 3.069 -3.897 0.767 1.00 61.47 189 TYR A CA 1
ATOM 1493 C C . TYR A 1 189 ? 3.344 -2.409 0.549 1.00 61.47 189 TYR A C 1
ATOM 1495 O O . TYR A 1 189 ? 4.497 -2.003 0.382 1.00 61.47 189 TYR A O 1
ATOM 1503 N N . TYR A 1 190 ? 2.299 -1.587 0.563 1.00 68.19 190 TYR A N 1
ATOM 1504 C CA . TYR A 1 190 ? 2.420 -0.141 0.408 1.00 68.19 190 TYR A CA 1
ATOM 1505 C C . TYR A 1 190 ? 1.946 0.573 1.668 1.00 68.19 190 TYR A C 1
ATOM 1507 O O . TYR A 1 190 ? 0.770 0.522 2.026 1.00 68.19 190 TYR A O 1
ATOM 1515 N N . ASN A 1 191 ? 2.872 1.239 2.357 1.00 70.75 191 ASN A N 1
ATOM 1516 C CA . ASN A 1 191 ? 2.556 1.981 3.569 1.00 70.75 191 ASN A CA 1
ATOM 1517 C C . ASN A 1 191 ? 2.323 3.451 3.239 1.00 70.75 191 ASN A C 1
ATOM 1519 O O . ASN A 1 191 ? 3.272 4.197 2.978 1.00 70.75 191 ASN A O 1
ATOM 1523 N N . VAL A 1 192 ? 1.069 3.883 3.341 1.00 62.94 192 VAL A N 1
ATOM 1524 C CA . VAL A 1 192 ? 0.684 5.264 3.033 1.00 62.94 192 VAL A CA 1
ATOM 1525 C C . VAL A 1 192 ? 1.453 6.252 3.922 1.00 62.94 192 VAL A C 1
ATOM 1527 O O . VAL A 1 192 ? 1.920 7.286 3.452 1.00 62.94 192 VAL A O 1
ATOM 1530 N N . SER A 1 193 ? 1.724 5.886 5.184 1.00 59.19 193 SER A N 1
ATOM 1531 C CA . SER A 1 193 ? 2.475 6.702 6.164 1.00 59.19 193 SER A CA 1
ATOM 1532 C C . SER A 1 193 ? 3.926 6.968 5.773 1.00 59.19 193 SER A C 1
ATOM 1534 O O . SER A 1 193 ? 4.506 7.937 6.250 1.00 59.19 193 SER A O 1
ATOM 1536 N N . LYS A 1 194 ? 4.515 6.141 4.902 1.00 59.41 194 LYS A N 1
ATOM 1537 C CA . LYS A 1 194 ? 5.895 6.303 4.416 1.00 59.41 194 LYS A CA 1
ATOM 1538 C C . LYS A 1 194 ? 5.980 7.000 3.051 1.00 59.41 194 LYS A C 1
ATOM 1540 O O . LYS A 1 194 ? 7.069 7.111 2.494 1.00 59.41 194 LYS A O 1
ATOM 1545 N N . CYS A 1 195 ? 4.852 7.469 2.515 1.00 51.06 195 CYS A N 1
ATOM 1546 C CA . CYS A 1 195 ? 4.781 8.148 1.216 1.00 51.06 19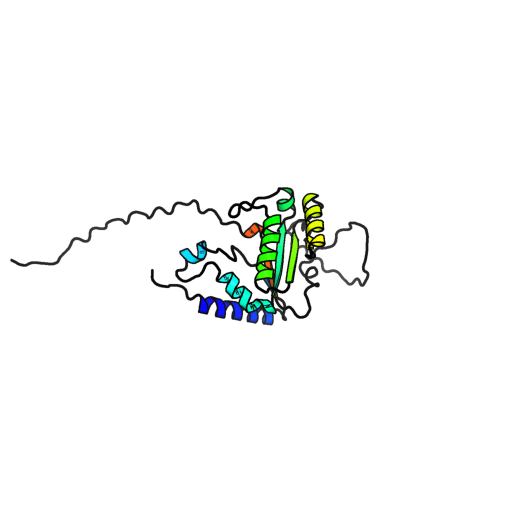5 CYS A CA 1
ATOM 1547 C C . CYS A 1 195 ? 5.001 9.662 1.299 1.00 51.06 195 CYS A C 1
ATOM 1549 O O . CYS A 1 195 ? 5.004 10.342 0.271 1.00 51.06 195 CYS A O 1
ATOM 1551 N N . GLU A 1 196 ? 5.191 10.199 2.507 1.00 47.00 196 GLU A N 1
ATOM 1552 C CA . GLU A 1 196 ? 5.510 11.608 2.700 1.00 47.00 196 GLU A CA 1
ATOM 1553 C C . GLU A 1 196 ? 6.852 11.943 2.039 1.00 47.00 196 GLU A C 1
ATOM 1555 O O . GLU A 1 196 ? 7.883 11.306 2.265 1.00 47.00 196 GLU A O 1
ATOM 1560 N N . THR A 1 197 ? 6.841 12.991 1.218 1.00 39.78 197 THR A N 1
ATOM 1561 C CA . THR A 1 197 ? 8.082 13.606 0.745 1.00 39.78 197 THR A CA 1
ATOM 1562 C C . THR A 1 197 ? 8.733 14.255 1.961 1.00 39.78 197 THR A C 1
ATOM 1564 O O . THR A 1 197 ? 8.124 15.145 2.556 1.00 39.78 197 THR A O 1
ATOM 1567 N N . ARG A 1 198 ? 9.971 13.886 2.318 1.00 34.06 198 ARG A N 1
ATOM 1568 C CA . ARG A 1 198 ? 10.793 14.790 3.136 1.00 34.06 198 ARG A CA 1
ATOM 1569 C C . ARG A 1 198 ? 10.834 16.116 2.377 1.00 34.06 198 ARG A C 1
ATOM 1571 O O . ARG A 1 198 ? 11.400 16.164 1.286 1.00 34.06 198 ARG A O 1
ATOM 1578 N N . ARG A 1 199 ? 10.210 17.178 2.902 1.00 32.62 199 ARG A N 1
ATOM 1579 C CA . ARG A 1 199 ? 10.492 18.538 2.434 1.00 32.62 199 ARG A CA 1
ATOM 1580 C C . ARG A 1 199 ? 11.967 18.778 2.731 1.00 32.62 199 ARG A C 1
ATOM 1582 O O . ARG A 1 199 ? 12.316 19.173 3.835 1.00 32.62 199 ARG A O 1
ATOM 1589 N N . SER A 1 200 ? 12.841 18.531 1.763 1.00 29.53 200 SER A N 1
ATOM 1590 C CA . SER A 1 200 ? 14.163 19.139 1.752 1.00 29.53 200 SER A CA 1
ATOM 1591 C C . SER A 1 200 ? 13.966 20.620 1.422 1.00 29.53 200 SER A C 1
ATOM 1593 O O . SER A 1 200 ? 14.204 21.054 0.299 1.00 29.53 200 SER A O 1
ATOM 1595 N N . HIS A 1 201 ? 13.473 21.392 2.393 1.00 29.59 201 HIS A N 1
ATOM 1596 C CA . HIS A 1 201 ? 13.731 22.829 2.459 1.00 29.59 201 HIS A CA 1
ATOM 1597 C C . HIS A 1 201 ? 15.157 23.009 2.993 1.00 29.59 201 HIS A C 1
ATOM 1599 O O . HIS A 1 201 ? 15.387 23.578 4.050 1.00 29.59 201 HIS A O 1
ATOM 1605 N N . GLU A 1 202 ? 16.120 22.466 2.259 1.00 29.03 202 GLU A N 1
ATOM 1606 C CA . GLU A 1 202 ? 17.513 22.844 2.395 1.00 29.03 202 GLU A CA 1
ATOM 1607 C C . GLU A 1 202 ? 17.896 23.354 1.016 1.00 29.03 202 GLU A C 1
ATOM 1609 O O . GLU A 1 202 ? 18.101 22.612 0.055 1.00 29.03 202 GLU A O 1
ATOM 1614 N N . GLN A 1 203 ? 17.774 24.671 0.910 1.00 28.39 203 GLN A N 1
ATOM 1615 C CA . GLN A 1 203 ? 18.155 25.484 -0.224 1.00 28.39 203 GLN A CA 1
ATOM 1616 C C . GLN A 1 203 ? 19.601 25.113 -0.561 1.00 28.39 203 GLN A C 1
ATOM 1618 O O . GLN A 1 203 ? 20.536 25.502 0.135 1.00 28.39 203 GLN A O 1
ATOM 1623 N N . TYR A 1 204 ? 19.789 24.299 -1.599 1.00 25.86 204 TYR A N 1
ATOM 1624 C CA . TYR A 1 204 ? 21.111 24.007 -2.129 1.00 25.86 204 TYR A CA 1
ATOM 1625 C C . TYR A 1 204 ? 21.616 25.295 -2.780 1.00 25.86 204 TYR A C 1
ATOM 1627 O O . TYR A 1 204 ? 21.400 25.538 -3.966 1.00 25.86 204 TYR A O 1
ATOM 1635 N N . HIS A 1 205 ? 22.222 26.174 -1.983 1.00 28.80 205 HIS A N 1
ATOM 1636 C CA . HIS A 1 205 ? 23.002 27.283 -2.500 1.00 28.80 205 HIS A CA 1
ATOM 1637 C C . HIS A 1 205 ? 24.246 26.677 -3.156 1.00 28.80 205 HIS A C 1
ATOM 1639 O O . HIS A 1 205 ? 25.061 26.071 -2.452 1.00 28.80 205 HIS A O 1
ATOM 1645 N N . PRO A 1 206 ? 24.431 26.799 -4.483 1.00 30.98 206 PRO A N 1
ATOM 1646 C CA . PRO A 1 206 ? 25.690 26.403 -5.084 1.00 30.98 206 PRO A CA 1
ATOM 1647 C C . PRO A 1 206 ? 26.783 27.272 -4.458 1.00 30.98 206 PRO A C 1
ATOM 1649 O O . PRO A 1 206 ? 26.745 28.502 -4.559 1.00 30.98 206 PRO A O 1
ATOM 1652 N N . ARG A 1 207 ? 27.743 26.640 -3.768 1.00 30.95 207 ARG A N 1
ATOM 1653 C CA . ARG A 1 207 ? 28.960 27.322 -3.322 1.00 30.95 207 ARG A CA 1
ATOM 1654 C C . ARG A 1 207 ? 29.585 27.964 -4.558 1.00 30.95 207 ARG A C 1
ATOM 1656 O O . ARG A 1 207 ? 29.907 27.261 -5.516 1.00 30.95 207 ARG A O 1
ATOM 1663 N N . ARG A 1 208 ? 29.706 29.296 -4.545 1.00 34.19 208 ARG A N 1
ATOM 1664 C CA . ARG A 1 208 ? 30.481 30.045 -5.536 1.00 34.19 208 ARG A CA 1
ATOM 1665 C C . ARG A 1 208 ? 31.859 29.397 -5.607 1.00 34.19 208 ARG A C 1
ATOM 1667 O O . ARG A 1 208 ? 32.552 29.325 -4.596 1.00 34.19 208 ARG A O 1
ATOM 1674 N N . GLY A 1 209 ? 32.188 28.867 -6.782 1.00 31.86 209 GLY A N 1
ATOM 1675 C CA . GLY A 1 209 ? 33.502 28.324 -7.070 1.00 31.86 209 GLY A CA 1
ATOM 1676 C C . GLY A 1 209 ? 34.551 29.391 -6.802 1.00 31.86 209 GLY A C 1
ATOM 1677 O O . GLY A 1 209 ? 34.468 30.503 -7.323 1.00 31.86 209 GLY A O 1
ATOM 1678 N N . ASP A 1 210 ? 35.489 29.023 -5.947 1.00 32.03 210 ASP A N 1
ATOM 1679 C CA . ASP A 1 210 ? 36.743 29.707 -5.702 1.00 32.03 210 ASP A CA 1
ATOM 1680 C C . ASP A 1 210 ? 37.464 29.865 -7.050 1.00 32.03 210 ASP A C 1
ATOM 1682 O O . ASP A 1 210 ? 37.874 28.877 -7.671 1.00 32.03 210 ASP A O 1
ATOM 1686 N N . LYS A 1 211 ? 37.513 31.100 -7.564 1.00 35.09 211 LYS A N 1
ATOM 1687 C CA . LYS A 1 211 ? 38.325 31.456 -8.728 1.00 35.09 211 LYS A CA 1
ATOM 1688 C C . LYS A 1 211 ? 39.778 31.329 -8.290 1.00 35.09 211 LYS A C 1
ATOM 1690 O O . LYS A 1 211 ? 40.341 32.268 -7.745 1.00 35.09 211 LYS A O 1
ATOM 1695 N N . ARG A 1 212 ? 40.372 30.160 -8.517 1.00 34.25 212 ARG A N 1
ATOM 1696 C CA . ARG A 1 212 ? 41.825 30.044 -8.538 1.00 34.25 212 ARG A CA 1
ATOM 1697 C C . ARG A 1 212 ? 42.319 30.553 -9.880 1.00 34.25 212 ARG A C 1
ATOM 1699 O O . ARG A 1 212 ? 42.004 29.989 -10.928 1.00 34.25 212 ARG A O 1
ATOM 1706 N N . ASP A 1 213 ? 43.039 31.660 -9.793 1.00 36.00 213 ASP A N 1
ATOM 1707 C CA . ASP A 1 213 ? 43.806 32.279 -10.855 1.00 36.00 213 ASP A CA 1
ATOM 1708 C C . ASP A 1 213 ? 44.762 31.258 -11.483 1.00 36.00 213 ASP A C 1
ATOM 1710 O O . ASP A 1 213 ? 45.720 30.819 -10.857 1.00 36.00 213 ASP A O 1
ATOM 1714 N N . ASN A 1 214 ? 44.501 30.899 -12.738 1.00 31.73 214 ASN A N 1
ATOM 1715 C CA . ASN A 1 214 ? 45.499 30.338 -13.642 1.00 31.73 214 ASN A CA 1
ATOM 1716 C C . ASN A 1 214 ? 45.689 31.356 -14.765 1.00 31.73 214 ASN A C 1
ATOM 1718 O O . ASN A 1 214 ? 45.077 31.253 -15.829 1.00 31.73 214 ASN A O 1
ATOM 1722 N N . ASN A 1 215 ? 46.498 32.375 -14.493 1.00 35.31 215 ASN A N 1
ATOM 1723 C CA . ASN A 1 215 ? 47.035 33.250 -15.520 1.00 35.31 215 ASN A CA 1
ATOM 1724 C C . ASN A 1 215 ? 48.493 32.853 -15.745 1.00 35.31 215 ASN A C 1
ATOM 1726 O O . ASN A 1 215 ? 49.364 33.337 -15.036 1.00 35.31 215 ASN A O 1
ATOM 1730 N N . GLU A 1 216 ? 48.751 31.967 -16.707 1.00 33.03 216 GLU A N 1
ATOM 1731 C CA . GLU A 1 216 ? 50.060 31.911 -17.352 1.00 33.03 216 GLU A CA 1
ATOM 1732 C C . GLU A 1 216 ? 49.989 31.280 -18.753 1.00 33.03 216 GLU A C 1
ATOM 1734 O O . GLU A 1 216 ? 49.629 30.121 -18.935 1.00 33.03 216 GLU A O 1
ATOM 1739 N N . HIS A 1 217 ? 50.403 32.106 -19.719 1.00 31.72 217 HIS A N 1
ATOM 1740 C CA . HIS A 1 217 ? 51.044 31.786 -20.995 1.00 31.72 217 HIS A CA 1
ATOM 1741 C C . HIS A 1 217 ? 50.246 31.151 -22.148 1.00 31.72 217 HIS A C 1
ATOM 1743 O O . HIS A 1 217 ? 50.037 29.947 -22.198 1.00 31.72 217 HIS A O 1
ATOM 1749 N N . LEU A 1 218 ? 49.956 31.998 -23.151 1.00 32.12 218 LEU A N 1
ATOM 1750 C CA . LEU A 1 218 ? 50.135 31.849 -24.617 1.00 32.12 218 LEU A CA 1
ATOM 1751 C C . LEU A 1 218 ? 49.543 33.150 -25.223 1.00 32.12 218 LEU A C 1
ATOM 1753 O O . LEU A 1 218 ? 48.365 33.411 -25.042 1.00 32.12 218 LEU A O 1
ATOM 1757 N N . HIS A 1 219 ? 50.257 34.096 -25.840 1.00 33.19 219 HIS A N 1
ATOM 1758 C CA . HIS A 1 219 ? 51.183 33.974 -26.960 1.00 33.19 219 HIS A CA 1
ATOM 1759 C C . HIS A 1 219 ? 51.994 35.278 -27.134 1.00 33.19 219 HIS A C 1
ATOM 1761 O O . HIS A 1 219 ? 51.432 36.371 -27.137 1.00 33.19 219 HIS A O 1
ATOM 1767 N N . ARG A 1 220 ? 53.300 35.145 -27.401 1.00 35.44 220 ARG A N 1
ATOM 1768 C CA . ARG A 1 220 ? 54.081 36.130 -28.166 1.00 35.44 220 ARG A CA 1
ATOM 1769 C C . ARG A 1 220 ? 53.543 36.198 -29.600 1.00 35.44 220 ARG A C 1
ATOM 1771 O O . ARG A 1 220 ? 53.424 35.145 -30.222 1.00 35.44 220 ARG A O 1
ATOM 1778 N N . LYS A 1 221 ? 53.340 37.406 -30.136 1.00 34.56 221 LYS A N 1
ATOM 1779 C CA . LYS A 1 221 ? 53.615 37.763 -31.542 1.00 34.56 221 LYS A CA 1
ATOM 1780 C C . LYS A 1 221 ? 53.586 39.286 -31.731 1.00 34.56 221 LYS A C 1
ATOM 1782 O O . LYS A 1 221 ? 52.508 39.877 -31.763 1.00 34.56 221 LYS A O 1
ATOM 1787 N N . SER A 1 222 ? 54.792 39.828 -31.913 1.00 36.38 222 SER A N 1
ATOM 1788 C CA . SER A 1 222 ? 55.240 41.106 -32.505 1.00 36.38 222 SER A CA 1
ATOM 1789 C C . SER A 1 222 ? 56.246 41.773 -31.585 1.00 36.38 222 SER A C 1
ATOM 1791 O O . SER A 1 222 ? 55.844 42.158 -30.468 1.00 36.38 222 SER A O 1
#

Sequence (222 aa):
MRQGFDNKKYIELQAANIRKRIAQFGGKLYLEFGGKLFDDYHASRVLPGFEPDSKFRMLKSLADDVEIVIAINANHIEKAKMRGDLGITYDEDVLRLIDIFRSRGFHGCSVVLTQHAGQPDADAYRRRLDQLGITCYLHYPIAGYPTTSSTSSPTTDTGATTTSSPRARSNRPGRIYRHVNARQRTIGYYNVSKCETRRSHEQYHPRRGDKRDNNEHLHRKS

Radius of gyration: 24.2 Å; chains: 1; bounding box: 75×69×58 Å

Organism: NCBI:txid1207542

InterPro domains:
  IPR048496 DUF1846, N-terminal domain [PF08903] (4-149)

Foldseek 3Di:
DDQQDALVVVLVVVLVVVVVVLVVVVLADEAEDFADQQAQVVCCVVHPHHDRNSNVVSVLVCLQQEAEEEEDELVQQLVQPAQVPPRHGLLVVLVVVVVVSVVSRRPHYAYEHAQDDPRPRSVVSCVVCVVVVHHYHYHHDDPPPPNDPDDDDDDDDDDDDDDDDDDDDPPDVPPRPPPDDPRHRYYYYYYSVRHHDPPPPPPPDPDDDDPDDDDDDDDDDD

Secondary structure (DSSP, 8-state):
------HHHHHHHHHHHHHHHHHHTTT-EEEEE-S-SS--HHHHHHSTT--TTHHHHHHHTTGGGEEEEEEEEHHHHHTT-EETTTTEEHHHHHHHHHHHHHHTT-S-EEEEEET-S--HHHHHHHHHHHHTT--EEE----TTTTT-------------------------TTTTTTTS-TT--EEEEEEGGG-----------PPPP-------------